Protein AF-A0A453EGN6-F1 (afdb_monomer_lite)

Secondary structure (DSSP, 8-state):
------------EEEEES-SEE--SSEEEEEEESS---BTTSS-B-SS-BSEEEESSEEEEEEEEEEEETTTEEEEEEEE-TT-SEEEEEEEEPTT--B-TT-PBP---GGGEEEEEEE-S---EEEEEE--EEEEEETTEEEEEE----GGG-EEEEEESS---S-HHHHHHTS---SSEEEE--S--TTTTEEEEEEE---SS-------

Sequence (212 aa):
MQCAHADTVPPTATVAVESAFTAAPNVSVLVSLSEPCPGGGGFTCNATYCDLIVYGPGRVEPSTLEAVVPGLRYSVAVSPSPDVDYGRMILVMRRGFCTDVAGHRFRRSSNSSFTLRFDKRSDSMNITASIPEKLLQIQGAMRVVEATNDDRELRIYMSFAEPVMNSSAEVLAALTVTGAVLTPTNRSTLGNRRFGYVGEQDIEHSCCDCCM

Organism: Aegilops tauschii subsp. strangulata (NCBI:txid200361)

Structure (mmCIF, N/CA/C/O backbone):
data_AF-A0A453EGN6-F1
#
_entry.id   AF-A0A453EGN6-F1
#
loop_
_atom_site.group_PDB
_atom_site.id
_atom_site.type_symbol
_atom_site.label_atom_id
_atom_site.label_alt_id
_atom_site.label_comp_id
_atom_site.label_asym_id
_atom_site.label_entity_id
_atom_site.label_seq_id
_atom_site.pdbx_PDB_ins_code
_atom_site.Cartn_x
_atom_site.Cartn_y
_atom_site.Cartn_z
_atom_site.occupancy
_atom_site.B_iso_or_equiv
_atom_site.auth_seq_id
_atom_site.auth_comp_id
_atom_site.auth_asym_id
_atom_site.auth_atom_id
_atom_site.pdbx_PDB_model_num
ATOM 1 N N . MET A 1 1 ? 41.390 15.063 -27.161 1.00 40.66 1 MET A N 1
ATOM 2 C CA . MET A 1 1 ? 41.003 13.664 -26.883 1.00 40.66 1 MET A CA 1
ATOM 3 C C . MET A 1 1 ? 40.389 13.671 -25.490 1.00 40.66 1 MET A C 1
ATOM 5 O O . MET A 1 1 ? 41.123 13.740 -24.516 1.00 40.66 1 MET A O 1
ATOM 9 N N . GLN A 1 2 ? 39.065 13.812 -25.398 1.00 47.00 2 GLN A N 1
ATOM 10 C CA . GLN A 1 2 ? 38.359 13.909 -24.117 1.00 47.00 2 GLN A CA 1
ATOM 11 C C . GLN A 1 2 ? 38.109 12.482 -23.619 1.00 47.00 2 GLN A C 1
ATOM 13 O O . GLN A 1 2 ? 37.512 11.689 -24.347 1.00 47.00 2 GLN A O 1
ATOM 18 N N . CYS A 1 3 ? 38.568 12.138 -22.418 1.00 54.41 3 CYS A N 1
ATOM 19 C CA . CYS A 1 3 ? 38.192 10.880 -21.784 1.00 54.41 3 CYS A CA 1
ATOM 20 C C . CYS A 1 3 ? 36.689 10.934 -21.486 1.00 54.41 3 CYS A C 1
ATOM 22 O O . CYS A 1 3 ? 36.267 11.658 -20.586 1.00 54.41 3 CYS A O 1
ATOM 24 N N . ALA A 1 4 ? 35.879 10.212 -22.261 1.00 56.84 4 ALA A N 1
ATOM 25 C CA . ALA A 1 4 ? 34.494 9.965 -21.894 1.00 56.84 4 ALA A CA 1
ATOM 26 C C . ALA A 1 4 ? 34.517 9.149 -20.597 1.00 56.84 4 ALA A C 1
ATOM 28 O O . ALA A 1 4 ? 35.054 8.040 -20.568 1.00 56.84 4 ALA A O 1
ATOM 29 N N . HIS A 1 5 ? 34.009 9.725 -19.509 1.00 59.66 5 HIS A N 1
ATOM 30 C CA . HIS A 1 5 ? 33.743 8.969 -18.296 1.00 59.66 5 HIS A CA 1
ATOM 31 C C . HIS A 1 5 ? 32.728 7.891 -18.677 1.00 59.66 5 HIS A C 1
ATOM 33 O O . HIS A 1 5 ? 31.600 8.212 -19.047 1.00 59.66 5 HIS A O 1
ATOM 39 N N . ALA A 1 6 ? 33.173 6.635 -18.710 1.00 67.06 6 ALA A N 1
ATOM 40 C CA . ALA A 1 6 ? 32.292 5.520 -18.991 1.00 67.06 6 ALA A CA 1
ATOM 41 C C . ALA A 1 6 ? 31.281 5.453 -17.851 1.00 67.06 6 ALA A C 1
ATOM 43 O O . ALA A 1 6 ? 31.666 5.273 -16.694 1.00 67.06 6 ALA A O 1
ATOM 44 N N . ASP A 1 7 ? 30.011 5.649 -18.180 1.00 73.88 7 ASP A N 1
ATOM 45 C CA . ASP A 1 7 ? 28.932 5.380 -17.250 1.00 73.88 7 ASP A CA 1
ATOM 46 C C . ASP A 1 7 ? 29.048 3.925 -16.782 1.00 73.88 7 ASP A C 1
ATOM 48 O O . ASP A 1 7 ? 29.254 3.014 -17.589 1.00 73.88 7 ASP A O 1
ATOM 52 N N . THR A 1 8 ? 28.994 3.717 -15.472 1.00 81.62 8 THR A N 1
ATOM 53 C CA . THR A 1 8 ? 29.119 2.400 -14.830 1.00 81.62 8 THR A CA 1
ATOM 54 C C . THR A 1 8 ? 27.927 2.079 -13.939 1.00 81.62 8 THR A C 1
ATOM 56 O O . THR A 1 8 ? 27.919 1.020 -13.303 1.00 81.62 8 THR A O 1
ATOM 59 N N . VAL A 1 9 ? 26.939 2.975 -13.848 1.00 90.69 9 VAL A N 1
ATOM 60 C CA . VAL A 1 9 ? 25.809 2.832 -12.933 1.00 90.69 9 VAL A CA 1
ATOM 61 C C . VAL A 1 9 ? 24.640 2.229 -13.705 1.00 90.69 9 VAL A C 1
ATOM 63 O O . VAL A 1 9 ? 24.131 2.864 -14.609 1.00 90.69 9 VAL A O 1
ATOM 66 N N . PRO A 1 10 ? 24.180 1.012 -13.365 1.00 93.25 10 PRO A N 1
ATOM 67 C CA . PRO A 1 10 ? 23.024 0.444 -14.039 1.00 93.25 10 PRO A CA 1
ATOM 68 C C . PRO A 1 10 ? 21.723 1.152 -13.643 1.00 93.25 10 PRO A C 1
ATOM 70 O O . PRO A 1 10 ? 21.579 1.513 -12.464 1.00 93.25 10 PRO A O 1
ATOM 73 N N . PRO A 1 11 ? 20.718 1.184 -14.535 1.00 95.56 11 PRO A N 1
ATOM 74 C CA . PRO A 1 11 ? 19.426 1.771 -14.231 1.00 95.56 11 PRO A CA 1
ATOM 75 C C . PRO A 1 11 ? 18.742 1.016 -13.089 1.00 95.56 11 PRO A C 1
ATOM 77 O O . PRO A 1 11 ? 18.763 -0.220 -13.011 1.00 95.56 11 PRO A O 1
ATOM 80 N N . THR A 1 12 ? 18.101 1.769 -12.200 1.00 97.12 12 THR A N 1
ATOM 81 C CA . THR A 1 12 ? 17.330 1.267 -11.056 1.00 97.12 12 THR A CA 1
ATOM 82 C C . THR A 1 12 ? 15.926 1.865 -11.056 1.00 97.12 12 THR A C 1
ATOM 84 O O . THR A 1 12 ? 15.612 2.740 -11.861 1.00 97.12 12 THR A O 1
ATOM 87 N N . ALA A 1 13 ? 15.046 1.361 -10.189 1.00 97.62 13 ALA A N 1
ATOM 88 C CA . ALA A 1 13 ? 13.685 1.868 -10.062 1.00 97.62 13 ALA A CA 1
ATOM 89 C C . ALA A 1 13 ? 13.272 1.983 -8.602 1.00 97.62 13 ALA A C 1
ATOM 91 O O . ALA A 1 13 ? 13.650 1.149 -7.771 1.00 97.62 13 ALA A O 1
ATOM 92 N N . THR A 1 14 ? 12.416 2.958 -8.343 1.00 98.31 14 THR A N 1
ATOM 93 C CA . THR A 1 14 ? 11.655 3.105 -7.111 1.00 98.31 14 THR A CA 1
ATOM 94 C C . THR A 1 14 ? 10.198 2.769 -7.392 1.00 98.31 14 THR A C 1
ATOM 96 O O . THR A 1 14 ? 9.610 3.307 -8.331 1.00 98.31 14 THR A O 1
ATOM 99 N N . VAL A 1 15 ? 9.625 1.886 -6.578 1.00 98.38 15 VAL A N 1
ATOM 100 C CA . VAL A 1 15 ? 8.191 1.587 -6.545 1.00 98.38 15 VAL A CA 1
ATOM 101 C C . VAL A 1 15 ? 7.605 2.300 -5.337 1.00 98.38 15 VAL A C 1
ATOM 103 O O . VAL A 1 15 ? 8.033 2.057 -4.209 1.00 98.38 15 VAL A O 1
ATOM 106 N N . ALA A 1 16 ? 6.638 3.176 -5.573 1.00 96.56 16 ALA A N 1
ATOM 107 C CA . ALA A 1 16 ? 5.990 3.957 -4.535 1.00 96.56 16 ALA A CA 1
ATOM 108 C C . ALA A 1 16 ? 4.470 3.868 -4.654 1.00 96.56 16 ALA A C 1
ATOM 110 O O . ALA A 1 16 ? 3.911 3.774 -5.744 1.00 96.56 16 ALA A O 1
ATOM 111 N N . VAL A 1 17 ? 3.815 3.923 -3.504 1.00 94.62 17 VAL A N 1
ATOM 112 C CA . VAL A 1 17 ? 2.367 4.041 -3.349 1.00 94.62 17 VAL A CA 1
ATOM 113 C C . VAL A 1 17 ? 2.139 5.141 -2.316 1.00 94.62 17 VAL A C 1
ATOM 115 O O . VAL A 1 17 ? 2.987 5.331 -1.444 1.00 94.62 17 VAL A O 1
ATOM 118 N N . GLU A 1 18 ? 1.026 5.865 -2.409 1.00 88.62 18 GLU A N 1
ATOM 119 C CA . GLU A 1 18 ? 0.685 6.953 -1.480 1.00 88.62 18 GLU A CA 1
ATOM 120 C C . GLU A 1 18 ? 0.688 6.501 -0.010 1.00 88.62 18 GLU A C 1
ATOM 122 O O . GLU A 1 18 ? 1.169 7.215 0.865 1.00 88.62 18 GLU A O 1
ATOM 127 N N . SER A 1 19 ? 0.216 5.280 0.248 1.00 84.94 19 SER A N 1
ATOM 128 C CA . SER A 1 19 ? 0.185 4.671 1.574 1.00 84.94 19 SER A CA 1
ATOM 129 C C . SER A 1 19 ? 0.598 3.200 1.522 1.00 84.94 19 SER A C 1
ATOM 131 O O . SER A 1 19 ? 0.347 2.488 0.548 1.00 84.94 19 SER A O 1
ATOM 133 N N . ALA A 1 20 ? 1.206 2.716 2.608 1.00 83.94 20 ALA A N 1
ATOM 134 C CA . ALA A 1 20 ? 1.499 1.295 2.805 1.00 83.94 20 ALA A CA 1
ATOM 135 C C . ALA A 1 20 ? 0.250 0.459 3.155 1.00 83.94 20 ALA A C 1
ATOM 137 O O . ALA A 1 20 ? 0.338 -0.772 3.195 1.00 83.94 20 ALA A O 1
ATOM 138 N N . PHE A 1 21 ? -0.888 1.117 3.402 1.00 84.38 21 PHE A N 1
ATOM 139 C CA . PHE A 1 21 ? -2.173 0.527 3.775 1.00 84.38 21 PHE A CA 1
ATOM 140 C C . PHE A 1 21 ? -3.310 1.127 2.944 1.00 84.38 21 PHE A C 1
ATOM 142 O O . PHE A 1 21 ? -3.305 2.326 2.666 1.00 84.38 21 PHE A O 1
ATOM 149 N N . THR A 1 22 ? -4.292 0.314 2.559 1.00 85.12 22 THR A N 1
ATOM 150 C CA . THR A 1 22 ? -5.425 0.774 1.744 1.00 85.12 22 THR A CA 1
ATOM 151 C C . THR A 1 22 ? -6.679 -0.082 1.924 1.00 85.12 22 THR A C 1
ATOM 153 O O . THR A 1 22 ? -6.588 -1.301 2.050 1.00 85.12 22 THR A O 1
ATOM 156 N N . ALA A 1 23 ? -7.847 0.554 1.864 1.00 85.69 23 ALA A N 1
ATOM 157 C CA . ALA A 1 23 ? -9.140 -0.115 1.699 1.00 85.69 23 ALA A CA 1
ATOM 158 C C . ALA A 1 23 ? -9.703 0.043 0.276 1.00 85.69 23 ALA A C 1
ATOM 160 O O . ALA A 1 23 ? -10.793 -0.435 -0.041 1.00 85.69 23 ALA A O 1
ATOM 161 N N . ALA A 1 24 ? -8.967 0.732 -0.602 1.00 88.56 24 ALA A N 1
ATOM 162 C CA . ALA A 1 24 ? -9.435 1.048 -1.937 1.00 88.56 24 ALA A CA 1
ATOM 163 C C . ALA A 1 24 ? -9.453 -0.204 -2.835 1.00 88.56 24 ALA A C 1
ATOM 165 O O . ALA A 1 24 ? -8.562 -1.055 -2.749 1.00 88.56 24 ALA A O 1
ATOM 166 N N . PRO A 1 25 ? -10.426 -0.306 -3.759 1.00 90.69 25 PRO A N 1
ATOM 167 C CA . PRO A 1 25 ? -10.480 -1.407 -4.719 1.00 90.69 25 PRO A CA 1
ATOM 168 C C . PRO A 1 25 ? -9.320 -1.366 -5.725 1.00 90.69 25 PRO A C 1
ATOM 170 O O . PRO A 1 25 ? -8.889 -2.413 -6.198 1.00 90.69 25 PRO A O 1
ATOM 173 N N . ASN A 1 26 ? -8.806 -0.169 -6.023 1.00 93.94 26 ASN A N 1
ATOM 174 C CA . ASN A 1 26 ? -7.677 0.071 -6.915 1.00 93.94 26 ASN A CA 1
ATOM 175 C C . ASN A 1 26 ? -6.702 1.041 -6.255 1.00 93.94 26 ASN A C 1
ATOM 177 O O . ASN A 1 26 ? -7.113 2.014 -5.624 1.00 93.94 26 ASN A O 1
ATOM 181 N N . VAL A 1 27 ? -5.413 0.789 -6.447 1.00 95.44 27 VAL A N 1
ATOM 182 C CA . VAL A 1 27 ? -4.333 1.551 -5.827 1.00 95.44 27 VAL A CA 1
ATOM 183 C C . VAL A 1 27 ? -3.352 1.958 -6.908 1.00 95.44 27 VAL A C 1
ATOM 185 O O . VAL A 1 27 ? -2.811 1.100 -7.601 1.00 95.44 27 VAL A O 1
ATOM 188 N N . SER A 1 28 ? -3.126 3.260 -7.060 1.00 97.44 28 SER A N 1
ATOM 189 C CA . SER A 1 28 ? -2.154 3.767 -8.024 1.00 97.44 28 SER A CA 1
ATOM 190 C C . SER A 1 28 ? -0.729 3.514 -7.532 1.00 97.44 28 SER A C 1
ATOM 192 O O . SER A 1 28 ? -0.375 3.881 -6.408 1.00 97.44 28 SER A O 1
ATOM 194 N N . VAL A 1 29 ? 0.087 2.874 -8.368 1.00 98.25 29 VAL A N 1
ATOM 195 C CA . VAL A 1 29 ? 1.502 2.608 -8.108 1.00 98.25 29 VAL A CA 1
ATOM 196 C C . VAL A 1 29 ? 2.336 3.482 -9.024 1.00 98.25 29 VAL A C 1
ATOM 198 O O . VAL A 1 29 ? 2.222 3.415 -10.247 1.00 98.25 29 VAL A O 1
ATOM 201 N N . LEU A 1 30 ? 3.229 4.257 -8.422 1.00 98.38 30 LEU A N 1
ATOM 202 C CA . LEU A 1 30 ? 4.187 5.077 -9.134 1.00 98.38 30 LEU A CA 1
ATOM 203 C C . LEU A 1 30 ? 5.519 4.336 -9.254 1.00 98.38 30 LEU A C 1
ATOM 205 O O . LEU A 1 30 ? 6.192 4.053 -8.261 1.00 98.38 30 LEU A O 1
ATOM 209 N N . VAL A 1 31 ? 5.927 4.070 -10.488 1.00 98.19 31 VAL A N 1
ATOM 210 C CA . VAL A 1 31 ? 7.238 3.520 -10.831 1.00 98.19 31 VAL A CA 1
ATOM 211 C C . VAL A 1 31 ? 8.103 4.654 -11.362 1.00 98.19 31 VAL A C 1
ATOM 213 O O . VAL A 1 31 ? 7.740 5.315 -12.330 1.00 98.19 31 VAL A O 1
ATOM 216 N N . SER A 1 32 ? 9.247 4.905 -10.730 1.00 98.00 32 SER A N 1
ATOM 217 C CA . SER A 1 32 ? 10.205 5.930 -11.164 1.00 98.00 32 SER A CA 1
ATOM 218 C C . SER A 1 32 ? 11.570 5.303 -11.418 1.00 98.00 32 SER A C 1
ATOM 220 O O . SER A 1 32 ? 12.149 4.714 -10.508 1.00 98.00 32 SER A O 1
ATOM 222 N N . LEU A 1 33 ? 12.073 5.417 -12.642 1.00 97.19 33 LEU A N 1
ATOM 223 C CA . LEU A 1 33 ? 13.399 4.957 -13.043 1.00 97.19 33 LEU A CA 1
ATOM 224 C C . LEU A 1 33 ? 14.453 6.016 -12.697 1.00 97.19 33 LEU A C 1
ATOM 226 O O . LEU A 1 33 ? 14.165 7.212 -12.738 1.00 97.19 33 LEU A O 1
ATOM 230 N N . SER A 1 34 ? 15.671 5.586 -12.361 1.00 96.00 34 SER A N 1
ATOM 231 C CA . SER A 1 34 ? 16.794 6.506 -12.118 1.00 96.00 34 SER A CA 1
ATOM 232 C C . SER A 1 34 ? 17.227 7.249 -13.380 1.00 96.00 34 SER A C 1
ATOM 234 O O . SER A 1 34 ? 17.747 8.356 -13.296 1.00 96.00 34 SER A O 1
ATOM 236 N N . GLU A 1 35 ? 16.996 6.638 -14.538 1.00 94.38 35 GLU A N 1
ATOM 237 C CA . GLU A 1 35 ? 17.324 7.158 -15.857 1.00 94.38 35 GLU A CA 1
ATOM 238 C C . GLU A 1 35 ? 16.477 6.453 -16.931 1.00 94.38 35 GLU A C 1
ATOM 240 O O . GLU A 1 35 ? 15.905 5.387 -16.663 1.00 94.38 35 GLU A O 1
ATOM 245 N N . PRO A 1 36 ? 16.387 7.008 -18.151 1.00 93.44 36 PRO A N 1
ATOM 246 C CA . PRO A 1 36 ? 15.700 6.345 -19.247 1.00 93.44 36 PRO A CA 1
ATOM 247 C C . PRO A 1 36 ? 16.439 5.077 -19.691 1.00 93.44 36 PRO A C 1
ATOM 249 O O . PRO A 1 36 ? 17.611 5.125 -20.055 1.00 93.44 36 PRO A O 1
ATOM 252 N N . CYS A 1 37 ? 15.728 3.951 -19.751 1.00 93.19 37 CYS A N 1
ATOM 253 C CA . CYS A 1 37 ? 16.261 2.687 -20.262 1.00 93.19 37 CYS A CA 1
ATOM 254 C C . CYS A 1 37 ? 15.397 2.141 -21.418 1.00 93.19 37 CYS A C 1
ATOM 256 O O . CYS A 1 37 ? 14.552 1.271 -21.217 1.00 93.19 37 CYS A O 1
ATOM 258 N N . PRO A 1 38 ? 15.536 2.674 -22.646 1.00 90.94 38 PRO A N 1
ATOM 259 C CA . PRO A 1 38 ? 14.663 2.304 -23.764 1.00 90.94 38 PRO A CA 1
ATOM 260 C C . PRO A 1 38 ? 14.970 0.918 -24.351 1.00 90.94 38 PRO A C 1
ATOM 262 O O . PRO A 1 38 ? 14.125 0.330 -25.030 1.00 90.94 38 PRO A O 1
ATOM 265 N N . GLY A 1 39 ? 16.170 0.375 -24.118 1.00 88.12 39 GLY A N 1
ATOM 266 C CA . GLY A 1 39 ? 16.527 -0.946 -24.624 1.00 88.12 39 GLY A CA 1
ATOM 267 C C . GLY A 1 39 ? 15.655 -2.031 -23.995 1.00 88.12 39 GLY A C 1
ATOM 268 O O . GLY A 1 39 ? 15.278 -1.930 -22.832 1.00 88.12 39 GLY A O 1
ATOM 269 N N . GLY A 1 40 ? 15.286 -3.050 -24.774 1.00 81.12 40 GLY A N 1
ATOM 270 C CA . GLY A 1 40 ? 14.326 -4.076 -24.341 1.00 81.12 40 GLY A CA 1
ATOM 271 C C . GLY A 1 40 ? 12.854 -3.638 -24.363 1.00 81.12 40 GLY A C 1
ATOM 272 O O . GLY A 1 40 ? 11.995 -4.454 -24.051 1.00 81.12 40 GLY A O 1
ATOM 273 N N . GLY A 1 41 ? 12.554 -2.398 -24.778 1.00 85.81 41 GLY A N 1
ATOM 274 C CA . GLY A 1 41 ? 11.188 -1.868 -24.898 1.00 85.81 41 GLY A CA 1
ATOM 275 C C . GLY A 1 41 ? 10.755 -0.943 -23.756 1.00 85.81 41 GLY A C 1
ATOM 276 O O . GLY A 1 41 ? 9.642 -0.425 -23.795 1.00 85.81 41 GLY A O 1
ATOM 277 N N . GLY A 1 42 ? 11.629 -0.693 -22.774 1.00 90.19 42 GLY A N 1
ATOM 278 C CA . GLY A 1 42 ? 11.310 0.117 -21.598 1.00 90.19 42 GLY A CA 1
ATOM 279 C C . GLY A 1 42 ? 10.328 -0.571 -20.648 1.00 90.19 42 GLY A C 1
ATOM 280 O O . GLY A 1 42 ? 10.131 -1.780 -20.712 1.00 90.19 42 GLY A O 1
ATOM 281 N N . PHE A 1 43 ? 9.738 0.204 -19.734 1.00 95.19 43 PHE A N 1
ATOM 282 C CA . PHE A 1 43 ? 8.718 -0.310 -18.821 1.00 95.19 43 PHE A CA 1
ATOM 283 C C . PHE A 1 43 ? 7.401 -0.523 -19.568 1.00 95.19 43 PHE A C 1
ATOM 285 O O . PHE A 1 43 ? 6.870 0.411 -20.172 1.00 95.19 43 PHE A O 1
ATOM 292 N N . THR A 1 44 ? 6.859 -1.735 -19.504 1.00 94.81 44 THR A N 1
ATOM 293 C CA . THR A 1 44 ? 5.626 -2.098 -20.198 1.00 94.81 44 THR A CA 1
ATOM 294 C C . THR A 1 44 ? 4.721 -2.988 -19.356 1.00 94.81 44 THR A C 1
ATOM 296 O O . THR A 1 44 ? 5.172 -3.845 -18.591 1.00 94.81 44 THR A O 1
ATOM 299 N N . CYS A 1 45 ? 3.415 -2.798 -19.537 1.00 95.38 45 CYS A N 1
ATOM 300 C CA . CYS A 1 45 ? 2.366 -3.658 -19.013 1.00 95.38 45 CYS A CA 1
ATOM 301 C C . CYS A 1 45 ? 1.260 -3.813 -20.061 1.00 95.38 45 CYS A C 1
ATOM 303 O O . CYS A 1 45 ? 0.781 -2.841 -20.636 1.00 95.38 45 CYS A O 1
ATOM 305 N N . ASN A 1 46 ? 0.867 -5.055 -20.313 1.00 94.25 46 ASN A N 1
ATOM 306 C CA . ASN A 1 46 ? -0.216 -5.474 -21.191 1.00 94.25 46 ASN A CA 1
ATOM 307 C C . ASN A 1 46 ? -1.018 -6.603 -20.517 1.00 94.25 46 ASN A C 1
ATOM 309 O O . ASN A 1 46 ? -0.684 -7.047 -19.419 1.00 94.25 46 ASN A O 1
ATOM 313 N N . ALA A 1 47 ? -2.067 -7.095 -21.180 1.00 90.75 47 ALA A N 1
ATOM 314 C CA . ALA A 1 47 ? -2.985 -8.089 -20.615 1.00 90.75 47 ALA A CA 1
ATOM 315 C C . ALA A 1 47 ? -2.322 -9.408 -20.161 1.00 90.75 47 ALA A C 1
ATOM 317 O O . ALA A 1 47 ? -2.852 -10.096 -19.294 1.00 90.75 47 ALA A O 1
ATOM 318 N N . THR A 1 48 ? -1.181 -9.773 -20.747 1.00 90.62 48 THR A N 1
ATOM 319 C CA . THR A 1 48 ? -0.480 -11.044 -20.479 1.00 90.62 48 THR A CA 1
ATOM 320 C C . THR A 1 48 ? 0.818 -10.873 -19.700 1.00 90.62 48 THR A C 1
ATOM 322 O O . THR A 1 48 ? 1.352 -11.839 -19.157 1.00 90.62 48 THR A O 1
ATOM 325 N N . TYR A 1 49 ? 1.355 -9.657 -19.669 1.00 92.06 49 TYR A N 1
ATOM 326 C CA . TYR A 1 49 ? 2.715 -9.398 -19.241 1.00 92.06 49 TYR A CA 1
ATOM 327 C C . TYR A 1 49 ? 2.849 -8.004 -18.645 1.00 92.06 49 TYR A C 1
ATOM 329 O O . TYR A 1 49 ? 2.401 -7.037 -19.246 1.00 92.06 49 TYR A O 1
ATOM 337 N N . CYS A 1 50 ? 3.524 -7.884 -17.506 1.00 96.56 50 CYS A N 1
ATOM 338 C CA . CYS A 1 50 ? 3.848 -6.594 -16.914 1.00 96.56 50 CYS A CA 1
ATOM 339 C C . CYS A 1 50 ? 5.200 -6.654 -16.209 1.00 96.56 50 CYS A C 1
ATOM 341 O O . CYS A 1 50 ? 5.532 -7.643 -15.548 1.00 96.56 50 CYS A O 1
ATOM 343 N N . ASP A 1 51 ? 5.979 -5.584 -16.352 1.00 97.00 51 ASP A N 1
ATOM 344 C CA . ASP A 1 51 ? 7.264 -5.443 -15.671 1.00 97.00 51 ASP A CA 1
ATOM 345 C C . ASP A 1 51 ? 7.104 -5.211 -14.167 1.00 97.00 51 ASP A C 1
ATOM 347 O O . ASP A 1 51 ? 8.032 -5.482 -13.408 1.00 97.00 51 ASP A O 1
ATOM 351 N N . LEU A 1 52 ? 5.938 -4.761 -13.704 1.00 97.94 52 LEU A N 1
ATOM 352 C CA . LEU A 1 52 ? 5.592 -4.770 -12.287 1.00 97.94 52 LEU A CA 1
ATOM 353 C C . LEU A 1 52 ? 4.978 -6.127 -11.917 1.00 97.94 52 LEU A C 1
ATOM 355 O O . LEU A 1 52 ? 3.920 -6.509 -12.410 1.00 97.94 52 LEU A O 1
ATOM 359 N N . ILE A 1 53 ? 5.639 -6.858 -11.024 1.00 97.44 53 ILE A N 1
ATOM 360 C CA . ILE A 1 53 ? 5.196 -8.169 -10.544 1.00 97.44 53 ILE A CA 1
ATOM 361 C C . ILE A 1 53 ? 4.492 -7.989 -9.202 1.00 97.44 53 ILE A C 1
ATOM 363 O O . ILE A 1 53 ? 5.023 -7.334 -8.305 1.00 97.44 53 ILE A O 1
ATOM 367 N N . VAL A 1 54 ? 3.327 -8.615 -9.049 1.00 97.62 54 VAL A N 1
ATOM 368 C CA . VAL A 1 54 ? 2.576 -8.653 -7.791 1.00 97.62 54 VAL A CA 1
ATOM 369 C C . VAL A 1 54 ? 2.688 -10.051 -7.193 1.00 97.62 54 VAL A C 1
ATOM 371 O O . VAL A 1 54 ? 2.270 -11.029 -7.807 1.00 97.62 54 VAL A O 1
ATOM 374 N N . TYR A 1 55 ? 3.243 -10.152 -5.986 1.00 97.75 55 TYR A N 1
ATOM 375 C CA . TYR A 1 55 ? 3.161 -11.362 -5.168 1.00 97.75 55 TYR A CA 1
ATOM 376 C C . TYR A 1 55 ? 2.073 -11.198 -4.112 1.00 97.75 55 TYR A C 1
ATOM 378 O O . TYR A 1 55 ? 2.121 -10.252 -3.328 1.00 97.75 55 TYR A O 1
ATOM 386 N N . GLY A 1 56 ? 1.141 -12.142 -4.041 1.00 96.25 56 GLY A N 1
ATOM 387 C CA . GLY A 1 56 ? 0.013 -12.107 -3.109 1.00 96.25 56 GLY A CA 1
ATOM 388 C C . GLY A 1 56 ? -1.336 -12.027 -3.831 1.00 96.25 56 GLY A C 1
ATOM 389 O O . GLY A 1 56 ? -1.383 -12.148 -5.054 1.00 96.25 56 GLY A O 1
ATOM 390 N N . PRO A 1 57 ? -2.439 -11.859 -3.083 1.00 95.31 57 PRO A N 1
ATOM 391 C CA . PRO A 1 57 ? -3.797 -11.867 -3.622 1.00 95.31 57 PRO A CA 1
ATOM 392 C C . PRO A 1 57 ? -4.147 -10.528 -4.285 1.00 95.31 57 PRO A C 1
ATOM 394 O O . PRO A 1 57 ? -4.873 -9.706 -3.730 1.00 95.31 57 PRO A O 1
ATOM 397 N N . GLY A 1 58 ? -3.630 -10.310 -5.489 1.00 95.50 58 GLY A N 1
ATOM 398 C CA . GLY A 1 58 ? -3.943 -9.147 -6.310 1.00 95.50 58 GLY A CA 1
ATOM 399 C C . GLY A 1 58 ? -3.280 -9.212 -7.676 1.00 95.50 58 GLY A C 1
ATOM 400 O O . GLY A 1 58 ? -2.561 -10.162 -7.989 1.00 95.50 58 GLY A O 1
ATOM 401 N N . ARG A 1 59 ? -3.537 -8.202 -8.502 1.00 96.00 59 ARG A N 1
ATOM 402 C CA . ARG A 1 59 ? -3.007 -8.115 -9.867 1.00 96.00 59 ARG A CA 1
ATOM 403 C C . ARG A 1 59 ? -2.749 -6.673 -10.274 1.00 96.00 59 ARG A C 1
ATOM 405 O O . ARG A 1 59 ? -3.362 -5.752 -9.741 1.00 96.00 59 ARG A O 1
ATOM 412 N N . VAL A 1 60 ? -1.853 -6.488 -11.238 1.00 97.44 60 VAL A N 1
ATOM 413 C CA . VAL A 1 60 ? -1.751 -5.215 -11.960 1.00 97.44 60 VAL A CA 1
ATOM 414 C C . VAL A 1 60 ? -2.966 -5.079 -12.868 1.00 97.44 60 VAL A C 1
ATOM 416 O O . VAL A 1 60 ? -3.435 -6.086 -13.396 1.00 97.44 60 VAL A O 1
ATOM 419 N N . GLU A 1 61 ? -3.459 -3.859 -13.046 1.00 97.19 61 GLU A N 1
ATOM 420 C CA . GLU A 1 61 ? -4.470 -3.515 -14.039 1.00 97.19 61 GLU A CA 1
ATOM 421 C C . GLU A 1 61 ? -3.789 -2.840 -15.245 1.00 97.19 61 GLU A C 1
ATOM 423 O O . GLU A 1 61 ? -3.555 -1.629 -15.226 1.00 97.19 61 GLU A O 1
ATOM 428 N N . PRO A 1 62 ? -3.417 -3.592 -16.299 1.00 96.50 62 PRO A N 1
ATOM 429 C CA . PRO A 1 62 ? -2.547 -3.078 -17.356 1.00 96.50 62 PRO A CA 1
ATOM 430 C C . PRO A 1 62 ? -3.174 -1.937 -18.160 1.00 96.50 62 PRO A C 1
ATOM 432 O O . PRO A 1 62 ? -2.453 -1.091 -18.679 1.00 96.50 62 PRO A O 1
ATOM 435 N N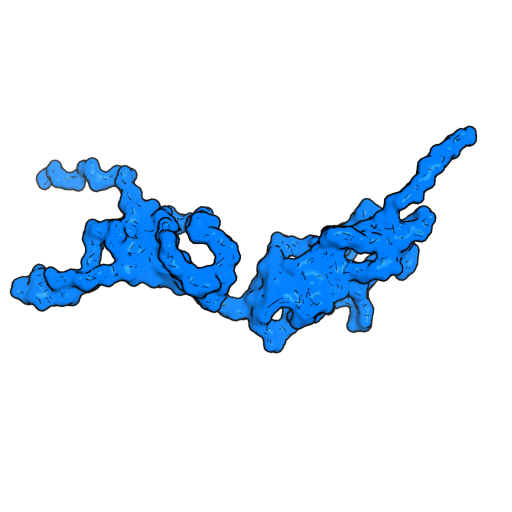 . SER A 1 63 ? -4.509 -1.892 -18.240 1.00 96.19 63 SER A N 1
ATOM 436 C CA . SER A 1 63 ? -5.251 -0.845 -18.956 1.00 96.19 63 SER A CA 1
ATOM 437 C C . SER A 1 63 ? -5.084 0.555 -18.349 1.00 96.19 63 SER A C 1
ATOM 439 O O . SER A 1 63 ? -5.367 1.545 -19.016 1.00 96.19 63 SER A O 1
ATOM 441 N N . THR A 1 64 ? -4.596 0.642 -17.108 1.00 96.88 64 THR A N 1
ATOM 442 C CA . THR A 1 64 ? -4.364 1.905 -16.385 1.00 96.88 64 THR A CA 1
ATOM 443 C C . THR A 1 64 ? -2.934 2.426 -16.510 1.00 96.88 64 THR A C 1
ATOM 445 O O . THR A 1 64 ? -2.594 3.418 -15.870 1.00 96.88 64 THR A O 1
ATOM 448 N N . LEU A 1 65 ? -2.079 1.751 -17.287 1.00 97.12 65 LEU A N 1
ATOM 449 C CA . LEU A 1 65 ? -0.701 2.182 -17.476 1.00 97.12 65 LEU A CA 1
ATOM 450 C C . LEU A 1 65 ? -0.653 3.559 -18.149 1.00 97.12 65 LEU A C 1
ATOM 452 O O . LEU A 1 65 ? -1.120 3.734 -19.273 1.00 97.12 65 LEU A O 1
ATOM 456 N N . GLU A 1 66 ? 0.011 4.501 -17.491 1.00 96.88 66 GLU A N 1
ATOM 457 C CA . GLU A 1 66 ? 0.239 5.853 -17.982 1.00 96.88 66 GLU A CA 1
ATOM 458 C C . GLU A 1 66 ? 1.712 6.245 -17.819 1.00 96.88 66 GLU A C 1
ATOM 460 O O . GLU A 1 66 ? 2.312 6.073 -16.755 1.00 96.88 66 GLU A O 1
ATOM 465 N N . ALA A 1 67 ? 2.309 6.812 -18.867 1.00 96.06 67 ALA A N 1
ATOM 466 C CA . ALA A 1 67 ? 3.645 7.395 -18.804 1.00 96.06 67 ALA A CA 1
ATOM 467 C C . ALA A 1 67 ? 3.566 8.859 -18.337 1.00 96.06 67 ALA A C 1
ATOM 469 O O . ALA A 1 67 ? 3.502 9.772 -19.155 1.00 96.06 67 ALA A O 1
ATOM 470 N N . VAL A 1 68 ? 3.598 9.073 -17.017 1.00 96.75 68 VAL A N 1
ATOM 471 C CA . VAL A 1 68 ? 3.563 10.408 -16.382 1.00 96.75 68 VAL A CA 1
ATOM 472 C C . VAL A 1 68 ? 4.716 11.291 -16.867 1.00 96.75 68 VAL A C 1
ATOM 474 O O . VAL A 1 68 ? 4.533 12.466 -17.174 1.00 96.75 68 VAL A O 1
ATOM 477 N N . VAL A 1 69 ? 5.920 10.719 -16.938 1.00 96.50 69 VAL A N 1
ATOM 478 C CA . VAL A 1 69 ? 7.081 11.332 -17.591 1.00 96.50 69 VAL A CA 1
ATOM 479 C C . VAL A 1 69 ? 7.667 10.283 -18.530 1.00 96.50 69 VAL A C 1
ATOM 481 O O . VAL A 1 69 ? 8.208 9.286 -18.036 1.00 96.50 69 VAL A O 1
ATOM 484 N N . PRO A 1 70 ? 7.581 10.470 -19.858 1.00 91.38 70 PRO A N 1
ATOM 485 C CA . PRO A 1 70 ? 8.046 9.485 -20.827 1.00 91.38 70 PRO A CA 1
ATOM 486 C C . PRO A 1 70 ? 9.468 9.001 -20.535 1.00 91.38 70 PRO A C 1
ATOM 488 O O . PRO A 1 70 ? 10.379 9.799 -20.324 1.00 91.38 70 PRO A O 1
ATOM 491 N N . GLY A 1 71 ? 9.657 7.682 -20.486 1.00 90.94 71 GLY A N 1
ATOM 492 C CA . GLY A 1 71 ? 10.961 7.066 -20.233 1.00 90.94 71 GLY A CA 1
ATOM 493 C C . GLY A 1 71 ? 11.407 7.042 -18.767 1.00 90.94 71 GLY A C 1
ATOM 494 O O . GLY A 1 71 ? 12.337 6.305 -18.463 1.00 90.94 71 GLY A O 1
ATOM 495 N N . LEU A 1 72 ? 10.758 7.780 -17.860 1.00 95.38 72 LEU A N 1
ATOM 496 C CA . LEU A 1 72 ? 11.237 7.969 -16.483 1.00 95.38 72 LEU A CA 1
ATOM 497 C C . LEU A 1 72 ? 10.216 7.614 -15.407 1.00 95.38 72 LEU A C 1
ATOM 499 O O . LEU A 1 72 ? 10.585 7.003 -14.407 1.00 95.38 72 LEU A O 1
ATOM 503 N N . ARG A 1 73 ? 8.952 8.017 -15.558 1.00 97.69 73 ARG A N 1
ATOM 504 C CA . ARG A 1 73 ? 7.930 7.841 -14.519 1.00 97.69 73 ARG A CA 1
ATOM 505 C C . ARG A 1 73 ? 6.651 7.298 -15.121 1.00 97.69 73 ARG A C 1
ATOM 507 O O . ARG A 1 73 ? 6.129 7.859 -16.082 1.00 97.69 73 ARG A O 1
ATOM 514 N N . TYR A 1 74 ? 6.142 6.245 -14.503 1.00 97.81 74 TYR A N 1
ATOM 515 C CA . TYR A 1 74 ? 4.952 5.531 -14.930 1.00 97.81 74 TYR A CA 1
ATOM 516 C C . TYR A 1 74 ? 4.001 5.370 -13.753 1.00 97.81 74 TYR A C 1
ATOM 518 O O . TYR A 1 74 ? 4.439 5.139 -12.626 1.00 97.81 74 TYR A O 1
ATOM 526 N N . SER A 1 75 ? 2.713 5.474 -14.031 1.00 97.88 75 SER A N 1
ATOM 527 C CA . SER A 1 75 ? 1.630 5.162 -13.110 1.00 97.88 75 SER A CA 1
ATOM 528 C C . SER A 1 75 ? 0.921 3.913 -13.617 1.00 97.88 75 SER A C 1
ATOM 530 O O . SER A 1 75 ? 0.667 3.796 -14.814 1.00 97.88 75 SER A O 1
ATOM 532 N N . VAL A 1 76 ? 0.634 2.960 -12.738 1.00 98.00 76 VAL A N 1
ATOM 533 C CA . VAL A 1 76 ? -0.196 1.796 -13.065 1.00 98.00 76 VAL A CA 1
ATOM 534 C C . VAL A 1 76 ? -0.948 1.352 -11.820 1.00 98.00 76 VAL A C 1
ATOM 536 O O . VAL A 1 76 ? -0.386 1.313 -10.725 1.00 98.00 76 VAL A O 1
ATOM 539 N N . ALA A 1 77 ? -2.227 1.025 -11.960 1.00 97.88 77 ALA A N 1
ATOM 540 C CA . ALA A 1 77 ? -3.026 0.571 -10.839 1.00 97.88 77 ALA A CA 1
ATOM 541 C C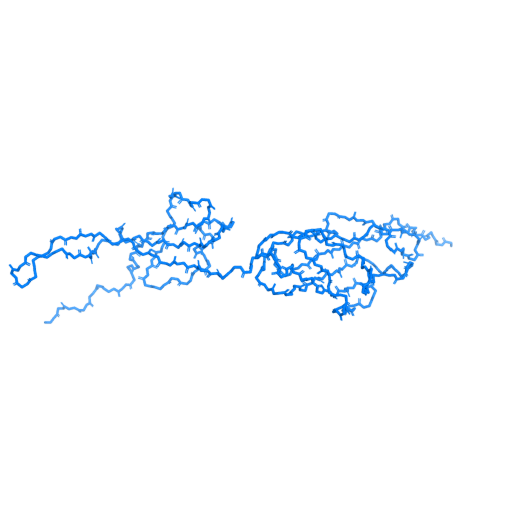 . ALA A 1 77 ? -2.763 -0.906 -10.523 1.00 97.88 77 ALA A C 1
ATOM 543 O O . ALA A 1 77 ? -2.549 -1.741 -11.405 1.00 97.88 77 ALA A O 1
ATOM 544 N N . VAL A 1 78 ? -2.841 -1.237 -9.239 1.00 97.69 78 VAL A N 1
ATOM 545 C CA . VAL A 1 78 ? -2.942 -2.609 -8.744 1.00 97.69 78 VAL A CA 1
ATOM 546 C C . VAL A 1 78 ? -4.253 -2.772 -7.991 1.00 97.69 78 VAL A C 1
ATOM 548 O O . VAL A 1 78 ? -4.695 -1.865 -7.285 1.00 97.69 78 VAL A O 1
ATOM 551 N N . SER A 1 79 ? -4.877 -3.933 -8.148 1.00 96.44 79 SER A N 1
ATOM 552 C CA . SER A 1 79 ? -6.146 -4.276 -7.510 1.00 96.44 79 SER A CA 1
ATOM 553 C C . SER A 1 79 ? -5.959 -5.498 -6.608 1.00 96.44 79 SER A C 1
ATOM 555 O O . SER A 1 79 ? -5.446 -6.526 -7.070 1.00 96.44 79 SER A O 1
ATOM 557 N N . PRO A 1 80 ? -6.346 -5.434 -5.320 1.00 95.31 80 PRO A N 1
ATOM 558 C CA . PRO A 1 80 ? -6.407 -6.626 -4.488 1.00 95.31 80 PRO A CA 1
ATOM 559 C C . PRO A 1 80 ? -7.549 -7.542 -4.945 1.00 95.31 80 PRO A C 1
ATOM 561 O O . PRO A 1 80 ? -8.620 -7.062 -5.329 1.00 95.31 80 PRO A O 1
ATOM 564 N N . SER A 1 81 ? -7.361 -8.860 -4.841 1.00 94.62 81 SER A N 1
ATOM 565 C CA . SER A 1 81 ? -8.347 -9.864 -5.272 1.00 94.62 81 SER A CA 1
ATOM 566 C C . SER A 1 81 ? -9.719 -9.629 -4.629 1.00 94.62 81 SER A C 1
ATOM 568 O O . SER A 1 81 ? -9.765 -9.426 -3.414 1.00 94.62 81 SER A O 1
ATOM 570 N N . PRO A 1 82 ? -10.836 -9.649 -5.382 1.00 91.19 82 PRO A N 1
ATOM 571 C CA . PRO A 1 82 ? -12.174 -9.475 -4.812 1.00 91.19 82 PRO A CA 1
ATOM 572 C C . PRO A 1 82 ? -12.551 -10.580 -3.815 1.00 91.19 82 PRO A C 1
ATOM 574 O O . PRO A 1 82 ? -13.362 -10.328 -2.938 1.00 91.19 82 PRO A O 1
ATOM 577 N N . ASP A 1 83 ? -11.922 -11.754 -3.903 1.00 93.69 83 ASP A N 1
ATOM 578 C CA . ASP A 1 83 ? -12.214 -12.918 -3.051 1.00 93.69 83 ASP A CA 1
ATOM 579 C C . ASP A 1 83 ? -11.484 -12.892 -1.698 1.00 93.69 83 ASP A C 1
ATOM 581 O O . ASP A 1 83 ? -11.590 -13.825 -0.903 1.00 93.69 83 ASP A O 1
ATOM 585 N N . VAL A 1 84 ? -10.665 -11.864 -1.461 1.00 91.06 84 VAL A N 1
ATOM 586 C CA . VAL A 1 84 ? -9.874 -11.720 -0.242 1.00 91.06 84 VAL A CA 1
ATOM 587 C C . VAL A 1 84 ? -10.178 -10.367 0.371 1.00 91.06 84 VAL A C 1
ATOM 589 O O . VAL A 1 84 ? -9.913 -9.326 -0.234 1.00 91.06 84 VAL A O 1
ATOM 592 N N . ASP A 1 85 ? -10.699 -10.400 1.593 1.00 86.25 85 ASP A N 1
ATOM 593 C CA . ASP A 1 85 ? -11.062 -9.189 2.320 1.00 86.25 85 ASP A CA 1
ATOM 594 C C . ASP A 1 85 ? -9.828 -8.443 2.829 1.00 86.25 85 ASP A C 1
ATOM 596 O O . ASP A 1 85 ? -9.808 -7.223 2.810 1.00 86.25 85 ASP A O 1
ATOM 600 N N . TYR A 1 86 ? -8.764 -9.142 3.227 1.00 87.56 86 TYR A N 1
ATOM 601 C CA . TYR A 1 86 ? -7.558 -8.507 3.756 1.00 87.56 86 TYR A CA 1
ATOM 602 C C . TYR A 1 86 ? -6.294 -9.316 3.477 1.00 87.56 86 TYR A C 1
ATOM 604 O O . TYR A 1 86 ? -6.316 -10.543 3.359 1.00 87.56 86 TYR A O 1
ATOM 612 N N . GLY A 1 87 ? -5.153 -8.637 3.396 1.00 88.31 87 GLY A N 1
ATOM 613 C CA . GLY A 1 87 ? -3.877 -9.296 3.164 1.00 88.31 87 GLY A CA 1
ATOM 614 C C . GLY A 1 87 ? -2.732 -8.347 2.845 1.00 88.31 87 GLY A C 1
ATOM 615 O O . GLY A 1 87 ? -2.748 -7.155 3.152 1.00 88.31 87 GLY A O 1
ATOM 616 N N . ARG A 1 88 ? -1.687 -8.902 2.226 1.00 92.81 88 ARG A N 1
ATOM 617 C CA . ARG A 1 88 ? -0.536 -8.133 1.742 1.00 92.81 88 ARG A CA 1
ATOM 618 C C . ARG A 1 88 ? -0.166 -8.524 0.321 1.00 92.81 88 ARG A C 1
ATOM 620 O O . ARG A 1 88 ? -0.184 -9.704 -0.025 1.00 92.81 88 ARG A O 1
ATOM 627 N N . MET A 1 89 ? 0.246 -7.533 -0.451 1.00 95.69 89 MET A N 1
ATOM 628 C CA . MET A 1 89 ? 0.841 -7.668 -1.769 1.00 95.69 89 MET A CA 1
ATOM 629 C C . MET A 1 89 ? 2.272 -7.134 -1.728 1.00 95.69 89 MET A C 1
ATOM 631 O O . MET A 1 89 ? 2.544 -6.103 -1.113 1.00 95.69 89 MET A O 1
ATOM 635 N N . ILE A 1 90 ? 3.195 -7.824 -2.389 1.00 97.62 90 ILE A N 1
ATOM 636 C CA . ILE A 1 90 ? 4.562 -7.346 -2.590 1.00 97.62 90 ILE A CA 1
ATOM 637 C C . ILE A 1 90 ? 4.699 -6.991 -4.064 1.00 97.62 90 ILE A C 1
ATOM 639 O O . ILE A 1 90 ? 4.670 -7.866 -4.930 1.00 97.62 90 ILE A O 1
ATOM 643 N N . LEU A 1 91 ? 4.829 -5.698 -4.326 1.00 98.25 91 LEU A N 1
ATOM 644 C CA . LEU A 1 91 ? 5.036 -5.121 -5.645 1.00 98.25 91 LEU A CA 1
ATOM 645 C C . LEU A 1 91 ? 6.531 -5.131 -5.931 1.00 98.25 91 LEU A C 1
ATOM 647 O O . LEU A 1 91 ? 7.306 -4.641 -5.111 1.00 98.25 91 LEU A O 1
ATOM 651 N N . VAL A 1 92 ? 6.960 -5.700 -7.053 1.00 98.00 92 VAL A N 1
ATOM 652 C CA . VAL A 1 92 ? 8.384 -5.845 -7.373 1.00 98.00 92 VAL A CA 1
ATOM 653 C C . VAL A 1 92 ? 8.624 -5.650 -8.864 1.00 98.00 92 VAL A C 1
ATOM 655 O O . VAL A 1 92 ? 8.079 -6.379 -9.686 1.00 98.00 92 VAL A O 1
ATOM 658 N N . MET A 1 93 ? 9.519 -4.736 -9.228 1.00 97.75 93 MET A N 1
ATOM 659 C CA . MET A 1 93 ? 9.940 -4.540 -10.626 1.00 97.75 93 MET A CA 1
ATOM 660 C C . MET A 1 93 ? 10.638 -5.773 -11.173 1.00 97.75 93 MET A C 1
ATOM 662 O O . MET A 1 93 ? 11.492 -6.289 -10.477 1.00 97.75 93 MET A O 1
ATOM 666 N N . ARG A 1 94 ? 10.394 -6.263 -12.388 1.00 95.44 94 ARG A N 1
ATOM 667 C CA . ARG A 1 94 ? 11.105 -7.400 -13.009 1.00 95.44 94 ARG A CA 1
ATOM 668 C C . ARG A 1 94 ? 12.619 -7.136 -13.086 1.00 95.44 94 ARG A C 1
ATOM 670 O O . ARG A 1 94 ? 13.071 -6.004 -13.174 1.00 95.44 94 ARG A O 1
ATOM 677 N N . ARG A 1 95 ? 13.447 -8.184 -13.002 1.00 93.44 95 ARG A N 1
ATOM 678 C CA . ARG A 1 95 ? 14.902 -8.050 -13.220 1.00 93.44 95 ARG A CA 1
ATOM 679 C C . ARG A 1 95 ? 15.212 -7.923 -14.711 1.00 93.44 95 ARG A C 1
ATOM 681 O O . ARG A 1 95 ? 14.642 -8.676 -15.494 1.00 93.44 95 ARG A O 1
ATOM 688 N N . GLY A 1 96 ? 16.161 -7.052 -15.063 1.00 91.38 96 GLY A N 1
ATOM 689 C CA . GLY A 1 96 ? 16.734 -6.973 -16.409 1.00 91.38 96 GLY A CA 1
ATOM 690 C C . GLY A 1 96 ? 15.723 -6.733 -17.531 1.00 91.38 96 GLY A C 1
ATOM 691 O O . GLY A 1 96 ? 15.950 -7.223 -18.630 1.00 91.38 96 GLY A O 1
ATOM 692 N N . PHE A 1 97 ? 14.606 -6.049 -17.253 1.00 93.75 97 PHE A N 1
ATOM 693 C CA . PHE A 1 97 ? 13.570 -5.792 -18.259 1.00 93.75 97 PHE A CA 1
ATOM 694 C C . PHE A 1 97 ? 14.014 -4.777 -19.318 1.00 93.75 97 PHE A C 1
ATOM 696 O O . PHE A 1 97 ? 13.555 -4.844 -20.451 1.00 93.75 97 PHE A O 1
ATOM 703 N N . CYS A 1 98 ? 14.948 -3.887 -18.968 1.00 94.75 98 CYS A N 1
ATOM 704 C CA . CYS A 1 98 ? 15.476 -2.882 -19.876 1.00 94.75 98 CYS A CA 1
ATOM 705 C C . CYS A 1 98 ? 17.003 -2.739 -19.810 1.00 94.75 98 CYS A C 1
ATOM 707 O O . CYS A 1 98 ? 17.656 -3.243 -18.884 1.00 94.75 98 CYS A O 1
ATOM 709 N N . THR A 1 99 ? 17.549 -2.010 -20.785 1.00 94.75 99 THR A 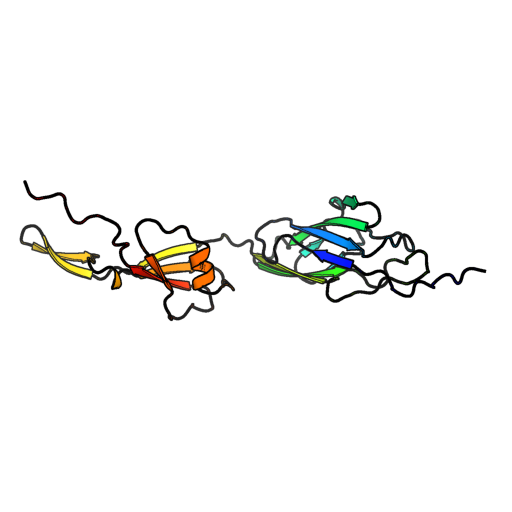N 1
ATOM 710 C CA . THR A 1 99 ? 18.932 -1.510 -20.798 1.00 94.75 99 THR A CA 1
ATOM 711 C C . THR A 1 99 ? 18.974 -0.011 -21.078 1.00 94.75 99 THR A C 1
ATOM 713 O O . THR A 1 99 ? 18.161 0.499 -21.856 1.00 94.75 99 THR A O 1
ATOM 716 N N . ASP A 1 100 ? 19.922 0.687 -20.460 1.00 92.81 100 ASP A N 1
ATOM 717 C CA . ASP A 1 100 ? 20.228 2.085 -20.778 1.00 92.81 100 ASP A CA 1
ATOM 718 C C . ASP A 1 100 ? 20.981 2.227 -22.119 1.00 92.81 100 ASP A C 1
ATOM 720 O O . ASP A 1 100 ? 21.176 1.259 -22.864 1.00 92.81 100 ASP A O 1
ATOM 724 N N . VAL A 1 101 ? 21.396 3.456 -22.430 1.00 90.06 101 VAL A N 1
ATOM 725 C CA . VAL A 1 101 ? 22.167 3.786 -23.640 1.00 90.06 101 VAL A CA 1
ATOM 726 C C . VAL A 1 101 ? 23.612 3.277 -23.605 1.00 90.06 101 VAL A C 1
ATOM 728 O O . VAL A 1 101 ? 24.209 3.084 -24.662 1.00 90.06 101 VAL A O 1
ATOM 731 N N . ALA A 1 102 ? 24.170 3.046 -22.415 1.00 90.75 102 ALA A N 1
ATOM 732 C CA . ALA A 1 102 ? 25.507 2.490 -22.209 1.00 90.75 102 ALA A CA 1
ATOM 733 C C . ALA A 1 102 ? 25.516 0.946 -22.241 1.00 90.75 102 ALA A C 1
ATOM 735 O O . ALA A 1 102 ? 26.580 0.327 -22.272 1.00 90.75 102 ALA A O 1
ATOM 736 N N . GLY A 1 103 ? 24.338 0.318 -22.289 1.00 91.00 103 GLY A N 1
ATOM 737 C CA . GLY A 1 103 ? 24.146 -1.127 -22.335 1.00 91.00 103 GLY A CA 1
ATOM 738 C C . GLY A 1 103 ? 24.025 -1.791 -20.961 1.00 91.00 103 GLY A C 1
ATOM 739 O O . GLY A 1 103 ? 23.977 -3.027 -20.896 1.00 91.00 103 GLY A O 1
ATOM 740 N N . HIS A 1 104 ? 23.941 -1.032 -19.864 1.00 93.25 104 HIS A N 1
ATOM 741 C CA . HIS A 1 104 ? 23.752 -1.622 -18.541 1.00 93.25 104 HIS A CA 1
ATOM 742 C C . HIS A 1 104 ? 22.316 -2.101 -18.379 1.00 93.25 104 HIS A C 1
ATOM 744 O O . HIS A 1 104 ? 21.346 -1.401 -18.666 1.00 93.25 104 HIS A O 1
ATOM 750 N N . ARG A 1 105 ? 22.168 -3.337 -17.901 1.00 94.69 105 ARG A N 1
ATOM 751 C CA . ARG A 1 105 ? 20.858 -3.937 -17.630 1.00 94.69 105 ARG A CA 1
ATOM 752 C C . ARG A 1 105 ? 20.292 -3.416 -16.323 1.00 94.69 105 ARG A C 1
ATOM 754 O O . ARG A 1 105 ? 21.009 -3.335 -15.327 1.00 94.69 105 ARG A O 1
ATOM 761 N N . PHE A 1 106 ? 18.979 -3.214 -16.306 1.00 96.38 106 PHE A N 1
ATOM 762 C CA . PHE A 1 106 ? 18.242 -2.864 -15.101 1.00 96.38 106 PHE A CA 1
ATOM 763 C C . PHE A 1 106 ? 18.600 -3.751 -13.909 1.00 96.38 106 PHE A C 1
ATOM 765 O O . PHE A 1 106 ? 18.475 -4.986 -13.959 1.00 96.38 106 PHE A O 1
ATOM 772 N N . ARG A 1 107 ? 18.954 -3.099 -12.800 1.00 95.94 107 ARG A N 1
ATOM 773 C CA . ARG A 1 107 ? 19.289 -3.740 -11.534 1.00 95.94 107 ARG A CA 1
ATOM 774 C C . ARG A 1 107 ? 18.290 -3.325 -10.459 1.00 95.94 107 ARG A C 1
ATOM 776 O O . ARG A 1 107 ? 18.174 -2.156 -10.112 1.00 95.94 107 ARG A O 1
ATOM 783 N N . ARG A 1 108 ? 17.606 -4.312 -9.869 1.00 95.62 108 ARG A N 1
ATOM 784 C CA . ARG A 1 108 ? 16.748 -4.079 -8.697 1.00 95.62 108 ARG A CA 1
ATOM 785 C C . ARG A 1 108 ? 17.578 -3.517 -7.541 1.00 95.62 108 ARG A C 1
ATOM 787 O O . ARG A 1 108 ? 18.610 -4.093 -7.197 1.00 95.62 108 ARG A O 1
ATOM 794 N N . SER A 1 109 ? 17.078 -2.462 -6.914 1.00 95.19 109 SER A N 1
ATOM 795 C CA . SER A 1 109 ? 17.527 -1.965 -5.612 1.00 95.19 109 SER A CA 1
ATOM 796 C C . SER A 1 109 ? 16.517 -2.348 -4.521 1.00 95.19 109 SER A C 1
ATOM 798 O O . SER A 1 109 ? 15.475 -2.942 -4.814 1.00 95.19 109 SER A O 1
ATOM 800 N N . SER A 1 110 ? 16.791 -1.993 -3.261 1.00 95.00 110 SER A N 1
ATOM 801 C CA . SER A 1 110 ? 15.823 -2.128 -2.157 1.00 95.00 110 SER A CA 1
ATOM 802 C C . SER A 1 110 ? 14.516 -1.378 -2.428 1.00 95.00 110 SER A C 1
ATOM 804 O O . SER A 1 110 ? 13.447 -1.828 -2.029 1.00 95.00 110 SER A O 1
ATOM 806 N N . ASN A 1 111 ? 14.601 -0.265 -3.160 1.00 97.31 111 ASN A N 1
ATOM 807 C CA . ASN A 1 111 ? 13.466 0.599 -3.471 1.00 97.31 111 ASN A CA 1
ATOM 808 C C . ASN A 1 111 ? 12.677 0.100 -4.692 1.00 97.31 111 ASN A C 1
ATOM 810 O O . ASN A 1 111 ? 11.588 0.590 -4.963 1.00 97.31 111 ASN A O 1
ATOM 814 N N . SER A 1 112 ? 13.178 -0.916 -5.407 1.00 97.50 112 SER A N 1
ATOM 815 C CA . SER A 1 112 ? 12.471 -1.558 -6.525 1.00 97.50 112 SER A CA 1
ATOM 816 C C . SER A 1 112 ? 11.374 -2.530 -6.072 1.00 97.50 112 SER A C 1
ATOM 818 O O . SER A 1 112 ? 10.857 -3.303 -6.887 1.00 97.50 112 SER A O 1
ATOM 820 N N . SER A 1 113 ? 11.050 -2.525 -4.777 1.00 97.56 113 SER A N 1
ATOM 821 C CA . SER A 1 113 ? 9.965 -3.295 -4.187 1.00 97.56 113 SER A CA 1
ATOM 822 C C . SER A 1 113 ? 9.203 -2.488 -3.147 1.00 97.56 113 SER A C 1
ATOM 824 O O . SER A 1 113 ? 9.806 -1.716 -2.407 1.00 97.56 113 SER A O 1
ATOM 826 N N . PHE A 1 114 ? 7.900 -2.730 -3.045 1.00 97.56 114 PHE A N 1
ATOM 827 C CA . PHE A 1 114 ? 7.026 -2.104 -2.061 1.00 97.56 114 PHE A CA 1
ATOM 828 C C . PHE A 1 114 ? 6.065 -3.142 -1.475 1.00 97.56 114 PHE A C 1
ATOM 830 O O . PHE A 1 114 ? 5.527 -3.975 -2.203 1.00 97.56 114 PHE A O 1
ATOM 837 N N . THR A 1 115 ? 5.846 -3.111 -0.160 1.00 95.88 115 THR A N 1
ATOM 838 C CA . THR A 1 115 ? 4.851 -3.975 0.495 1.00 95.88 115 THR A CA 1
ATOM 839 C C . THR A 1 115 ? 3.592 -3.172 0.770 1.00 95.88 115 THR A C 1
ATOM 841 O O . THR A 1 115 ? 3.596 -2.301 1.634 1.00 95.88 115 THR A O 1
ATOM 844 N N . LEU A 1 116 ? 2.517 -3.509 0.065 1.00 93.50 116 LEU A N 1
ATOM 845 C CA . LEU A 1 116 ? 1.198 -2.915 0.226 1.00 93.50 116 LEU A CA 1
ATOM 846 C C . LEU A 1 116 ? 0.318 -3.850 1.055 1.00 93.50 116 LEU A C 1
ATOM 848 O O . LEU A 1 116 ? 0.179 -5.030 0.735 1.00 93.50 116 LEU A O 1
ATOM 852 N N . ARG A 1 117 ? -0.282 -3.339 2.122 1.00 91.06 117 ARG A N 1
ATOM 853 C CA . ARG A 1 117 ? -1.302 -4.047 2.899 1.00 91.06 117 ARG A CA 1
ATOM 854 C C . ARG A 1 117 ? -2.667 -3.525 2.494 1.00 91.06 117 ARG A C 1
ATOM 856 O O . ARG A 1 117 ? -2.822 -2.324 2.292 1.00 91.06 117 ARG A O 1
ATOM 863 N N . PHE A 1 118 ? -3.630 -4.423 2.362 1.00 89.12 118 PHE A N 1
ATOM 864 C CA . PHE A 1 118 ? -5.000 -4.038 2.067 1.00 89.12 118 PHE A CA 1
ATOM 865 C C . PHE A 1 118 ? -5.961 -4.669 3.058 1.00 89.12 118 PHE A C 1
ATOM 867 O O . PHE A 1 118 ? -5.741 -5.802 3.494 1.00 89.12 118 PHE A O 1
ATOM 874 N N . ASP A 1 119 ? -7.012 -3.926 3.375 1.00 83.88 119 ASP A N 1
ATOM 875 C CA . ASP A 1 119 ? -8.142 -4.399 4.155 1.00 83.88 119 ASP A CA 1
ATOM 876 C C . ASP A 1 119 ? -9.423 -3.748 3.642 1.00 83.88 119 ASP A C 1
ATOM 878 O O . ASP A 1 119 ? -9.570 -2.534 3.673 1.00 83.88 119 ASP A O 1
ATOM 882 N N . LYS A 1 120 ? -10.311 -4.565 3.092 1.00 82.44 120 LYS A N 1
ATOM 883 C CA . LYS A 1 120 ? -11.601 -4.181 2.516 1.00 82.44 120 LYS A CA 1
ATOM 884 C C . LYS A 1 120 ? -12.735 -4.380 3.508 1.00 82.44 120 LYS A C 1
ATOM 886 O O . LYS A 1 120 ? -13.884 -4.073 3.180 1.00 82.44 120 LYS A O 1
ATOM 891 N N . ARG A 1 121 ? -12.449 -4.954 4.682 1.00 78.44 121 ARG A N 1
ATOM 892 C CA . ARG A 1 121 ? -13.448 -5.068 5.736 1.00 78.44 121 ARG A CA 1
ATOM 893 C C . ARG A 1 121 ? -13.849 -3.656 6.115 1.00 78.44 121 ARG A C 1
ATOM 895 O O . ARG A 1 121 ? -13.028 -2.748 6.152 1.00 78.44 121 ARG A O 1
ATOM 902 N N . SER A 1 122 ? -15.143 -3.476 6.342 1.00 66.56 122 SER A N 1
ATOM 903 C CA . SER A 1 122 ? -15.664 -2.220 6.861 1.00 66.56 122 SER A CA 1
ATOM 904 C C . SER A 1 122 ? -14.832 -1.808 8.077 1.00 66.56 122 SER A C 1
ATOM 906 O O . SER A 1 122 ? -14.684 -2.605 9.006 1.00 66.56 122 SER A O 1
ATOM 908 N N . ASP A 1 123 ? -14.313 -0.577 8.055 1.00 62.41 123 ASP A N 1
ATOM 909 C CA . ASP A 1 123 ? -13.623 0.078 9.168 1.00 62.41 123 ASP A CA 1
ATOM 910 C C . ASP A 1 123 ? -14.601 0.290 10.336 1.00 62.41 123 ASP A C 1
ATOM 912 O O . ASP A 1 123 ? -15.000 1.409 10.663 1.00 62.41 123 ASP A O 1
ATOM 916 N N . SER A 1 124 ? -15.062 -0.790 10.968 1.00 63.88 124 SER A N 1
ATOM 917 C CA . SER A 1 124 ? -15.884 -0.690 12.162 1.00 63.88 124 SER A CA 1
ATOM 918 C C . SER A 1 124 ? -14.954 -0.363 13.326 1.00 63.88 124 SER A C 1
ATOM 920 O O . SER A 1 124 ? -14.421 -1.246 14.007 1.00 63.88 124 SER A O 1
ATOM 922 N N . MET A 1 125 ? -14.720 0.929 13.518 1.00 74.19 125 MET A N 1
ATOM 923 C CA . MET A 1 125 ? -14.234 1.468 14.776 1.00 74.19 125 MET A CA 1
ATOM 924 C C . MET A 1 125 ? -15.446 1.699 15.679 1.00 74.19 125 MET A C 1
ATOM 926 O O . MET A 1 125 ? -16.376 2.416 15.315 1.00 74.19 125 MET A O 1
ATOM 930 N N . ASN A 1 126 ? -15.433 1.101 16.865 1.00 82.12 126 ASN A N 1
ATOM 931 C CA . ASN A 1 126 ? -16.431 1.348 17.895 1.00 82.12 126 ASN A CA 1
ATOM 932 C C . ASN A 1 126 ? -15.806 2.126 19.057 1.00 82.12 126 ASN A C 1
ATOM 934 O O . ASN A 1 126 ? -14.731 1.762 19.542 1.00 82.12 126 ASN A O 1
ATOM 938 N N . ILE A 1 127 ? -16.501 3.164 19.517 1.00 84.31 127 ILE A N 1
ATOM 939 C CA . ILE A 1 127 ? -16.134 3.935 20.703 1.00 84.31 127 ILE A CA 1
ATOM 940 C C . ILE A 1 127 ? -17.067 3.510 21.829 1.00 84.31 127 ILE A C 1
ATOM 942 O O . ILE A 1 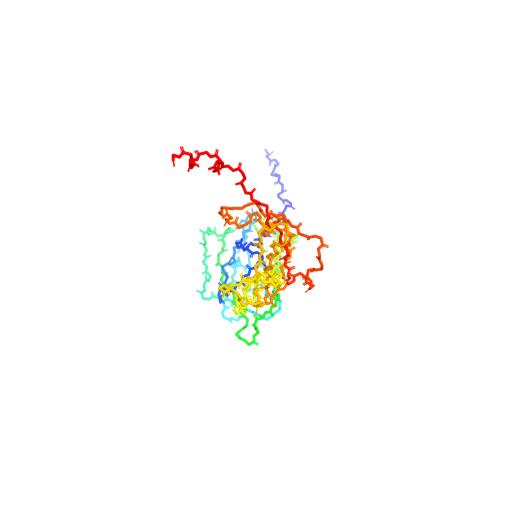127 ? -18.277 3.699 21.758 1.00 84.31 127 ILE A O 1
ATOM 946 N N . THR A 1 128 ? -16.496 2.945 22.885 1.00 85.25 128 THR A N 1
ATOM 947 C CA . THR A 1 128 ? -17.244 2.543 24.080 1.00 85.25 128 THR A CA 1
ATOM 948 C C . THR A 1 128 ? -16.704 3.278 25.291 1.00 85.25 128 THR A C 1
ATOM 950 O O . THR A 1 128 ? -15.489 3.315 25.478 1.00 85.25 128 THR A O 1
ATOM 953 N N . ALA A 1 129 ? -17.586 3.805 26.135 1.00 83.50 129 ALA A N 1
ATOM 954 C CA . ALA A 1 129 ? -17.215 4.335 27.438 1.00 83.50 129 ALA A CA 1
ATOM 955 C C . ALA A 1 129 ? -17.559 3.321 28.537 1.00 83.50 129 ALA A C 1
ATOM 957 O O . ALA A 1 129 ? -18.596 2.665 28.472 1.00 83.50 129 ALA A O 1
ATOM 958 N N . SER A 1 130 ? -16.697 3.186 29.543 1.00 81.81 130 SER A N 1
ATOM 959 C CA . SER A 1 130 ? -17.020 2.461 30.774 1.00 81.81 130 SER A CA 1
ATOM 960 C C . SER A 1 130 ? -17.459 3.476 31.819 1.00 81.81 130 SER A C 1
ATOM 962 O O . SER A 1 130 ? -16.629 4.252 32.292 1.00 81.81 130 SER A O 1
ATOM 964 N N . ILE A 1 131 ? -18.739 3.451 32.185 1.00 81.56 131 ILE A N 1
ATOM 965 C CA . ILE A 1 131 ? -19.314 4.292 33.238 1.00 81.56 131 ILE A CA 1
ATOM 966 C C . ILE A 1 131 ? -19.658 3.377 34.422 1.00 81.56 131 ILE A C 1
ATOM 968 O O . ILE A 1 131 ? -20.284 2.340 34.209 1.00 81.56 131 ILE A O 1
ATOM 972 N N . PRO A 1 132 ? -19.216 3.682 35.653 1.00 80.81 132 PRO A N 1
ATOM 973 C CA . PRO A 1 132 ? -19.559 2.868 36.812 1.00 80.81 132 PRO A CA 1
ATOM 974 C C . PRO A 1 132 ? -21.037 3.021 37.196 1.00 80.81 132 PRO A C 1
ATOM 976 O O . PRO A 1 132 ? -21.626 4.099 37.079 1.00 80.81 132 PRO A O 1
ATOM 979 N N . GLU A 1 133 ? -21.615 1.946 37.727 1.00 86.69 133 GLU A N 1
ATOM 980 C CA . GLU A 1 133 ? -22.930 1.972 38.363 1.00 86.69 133 GLU A CA 1
ATOM 981 C C . GLU A 1 133 ? -22.834 2.576 39.775 1.00 86.69 133 GLU A C 1
ATOM 983 O O . GLU A 1 133 ? -21.965 2.207 40.571 1.00 86.69 133 GLU A O 1
ATOM 988 N N . LYS A 1 134 ? -23.748 3.491 40.112 1.00 84.38 134 LYS A N 1
ATOM 989 C CA . LYS A 1 134 ? -23.896 4.085 41.447 1.00 84.38 134 LYS A CA 1
ATOM 990 C C . LYS A 1 134 ? -25.348 4.004 41.916 1.00 84.38 134 LYS A C 1
ATOM 992 O O . LYS A 1 134 ? -26.291 4.161 41.143 1.00 84.38 134 LYS A O 1
ATOM 997 N N . LEU A 1 135 ? -25.527 3.770 43.215 1.00 88.69 135 LEU A N 1
ATOM 998 C CA . LEU A 1 135 ? -26.826 3.830 43.882 1.00 88.69 135 LEU A CA 1
ATOM 999 C C . LEU A 1 135 ? -27.122 5.276 44.281 1.00 88.69 135 LEU A C 1
ATOM 1001 O O . LEU A 1 135 ? -26.439 5.823 45.145 1.00 88.69 135 LEU A O 1
ATOM 1005 N N . LEU A 1 136 ? -28.147 5.881 43.684 1.00 86.94 136 LEU A N 1
ATOM 1006 C CA . LEU A 1 136 ? -28.580 7.244 43.993 1.00 86.94 136 LEU A CA 1
ATOM 1007 C C . LEU A 1 136 ? -30.027 7.261 44.478 1.00 86.94 136 LEU A C 1
ATOM 1009 O O . LEU A 1 136 ? -30.871 6.492 44.013 1.00 86.94 136 LEU A O 1
ATOM 1013 N N . GLN A 1 137 ? -30.328 8.180 45.392 1.00 91.00 137 GLN A N 1
ATOM 1014 C CA . GLN A 1 137 ? -31.698 8.450 45.800 1.00 91.00 137 GLN A CA 1
ATOM 1015 C C . GLN A 1 137 ? -32.312 9.488 44.857 1.00 91.00 137 GLN A C 1
ATOM 1017 O O . GLN A 1 137 ? -31.912 10.650 44.848 1.00 91.00 137 GLN A O 1
ATOM 1022 N N . ILE A 1 138 ? -33.298 9.072 44.064 1.00 86.75 138 ILE A N 1
ATOM 1023 C CA . ILE A 1 138 ? -34.010 9.928 43.110 1.00 86.75 138 ILE A CA 1
ATOM 1024 C C . ILE A 1 138 ? -35.478 9.937 43.515 1.00 86.75 138 ILE A C 1
ATOM 1026 O O . ILE A 1 138 ? -36.123 8.889 43.552 1.00 86.75 138 ILE A O 1
ATOM 1030 N N . GLN A 1 139 ? -36.003 11.123 43.837 1.00 89.81 139 GLN A N 1
ATOM 1031 C CA . GLN A 1 139 ? -37.394 11.298 44.284 1.00 89.81 139 GLN A CA 1
ATOM 1032 C C . GLN A 1 139 ? -37.756 10.391 45.479 1.00 89.81 139 GLN A C 1
ATOM 1034 O O . GLN A 1 139 ? -38.835 9.810 45.536 1.00 89.81 139 GLN A O 1
ATOM 1039 N N . GLY A 1 140 ? -36.827 10.226 46.425 1.00 90.88 140 GLY A N 1
ATOM 1040 C CA . GLY A 1 140 ? -37.029 9.412 47.628 1.00 90.88 140 GLY A CA 1
ATOM 1041 C C . GLY A 1 140 ? -36.820 7.902 47.451 1.00 90.88 140 GLY A C 1
ATOM 1042 O O . GLY A 1 140 ? -36.725 7.206 48.459 1.00 90.88 140 GLY A O 1
ATOM 1043 N N . ALA A 1 141 ? -36.663 7.392 46.224 1.00 92.38 141 ALA A N 1
ATOM 1044 C CA . ALA A 1 141 ? -36.403 5.977 45.947 1.00 92.38 141 ALA A CA 1
ATOM 1045 C C . ALA A 1 141 ? -34.936 5.723 45.565 1.00 92.38 141 ALA A C 1
ATOM 1047 O O . ALA A 1 141 ? -34.347 6.489 44.803 1.00 92.38 141 ALA A O 1
ATOM 1048 N N . MET A 1 142 ? -34.361 4.621 46.053 1.00 92.31 142 MET A N 1
ATOM 1049 C CA . MET A 1 142 ? -33.026 4.176 45.640 1.00 92.31 142 MET A CA 1
ATOM 1050 C C . MET A 1 142 ? -33.082 3.579 44.234 1.00 92.31 142 MET A C 1
ATOM 1052 O O . MET A 1 142 ? -33.892 2.690 43.967 1.00 92.31 142 MET A O 1
ATOM 1056 N N . ARG A 1 143 ? -32.220 4.059 43.337 1.00 92.12 143 ARG A N 1
ATOM 1057 C CA . ARG A 1 143 ? -32.086 3.564 41.963 1.00 92.12 143 ARG A CA 1
ATOM 1058 C C . ARG A 1 143 ? -30.615 3.346 41.632 1.00 92.12 143 ARG A C 1
ATOM 1060 O O . ARG A 1 143 ? -29.768 4.133 42.046 1.00 92.12 143 ARG A O 1
ATOM 1067 N N . VAL A 1 144 ? -30.327 2.286 40.884 1.00 90.62 144 VAL A N 1
ATOM 1068 C CA . VAL A 1 144 ? -29.014 2.086 40.260 1.00 90.62 144 VAL A CA 1
ATOM 1069 C C . VAL A 1 144 ? -28.993 2.898 38.974 1.00 90.62 144 VAL A C 1
ATOM 1071 O O . VAL A 1 144 ? -29.922 2.801 38.171 1.00 90.62 144 VAL A O 1
ATOM 1074 N N . VAL A 1 145 ? -27.965 3.721 38.804 1.00 87.94 145 VAL A N 1
ATOM 1075 C CA . VAL A 1 145 ? -27.744 4.511 37.591 1.00 87.94 145 VAL A CA 1
ATOM 1076 C C . VAL A 1 145 ? -26.286 4.404 37.163 1.00 87.94 145 VAL A C 1
ATOM 1078 O O . VAL A 1 145 ? -25.398 4.309 38.007 1.00 87.94 145 VAL A O 1
ATOM 1081 N N . GLU A 1 146 ? -26.026 4.454 35.862 1.00 85.12 146 GLU A N 1
ATOM 1082 C CA . GLU A 1 146 ? -24.674 4.636 35.331 1.00 85.12 146 GLU A CA 1
ATOM 1083 C C . GLU A 1 146 ? -24.346 6.128 35.356 1.00 85.12 146 GLU A C 1
ATOM 1085 O O . GLU A 1 146 ? -24.880 6.915 34.573 1.00 85.12 146 GLU A O 1
ATOM 1090 N N . ALA A 1 147 ? -23.507 6.538 36.302 1.00 78.62 147 ALA A N 1
ATOM 1091 C CA . ALA A 1 147 ? -23.099 7.927 36.431 1.00 78.62 147 ALA A CA 1
ATOM 1092 C C . ALA A 1 147 ? -21.734 8.018 37.105 1.00 78.62 147 ALA A C 1
ATOM 1094 O O . ALA A 1 147 ? -21.483 7.398 38.142 1.00 78.62 147 ALA A O 1
ATOM 1095 N N . THR A 1 148 ? -20.871 8.870 36.563 1.00 74.50 148 THR A N 1
ATOM 1096 C CA . THR A 1 148 ? -19.684 9.324 37.276 1.00 74.50 148 THR A CA 1
ATOM 1097 C C . THR A 1 148 ? -19.505 10.827 37.121 1.00 74.50 148 THR A C 1
ATOM 1099 O O . THR A 1 148 ? -19.764 11.393 36.064 1.00 74.50 148 THR A O 1
ATOM 1102 N N . ASN A 1 149 ? -19.108 11.465 38.216 1.00 70.88 149 ASN A N 1
ATOM 1103 C CA . ASN A 1 149 ? -18.641 12.843 38.284 1.00 70.88 149 ASN A CA 1
ATOM 1104 C C . ASN A 1 149 ? -17.115 12.907 38.480 1.00 70.88 149 ASN A C 1
ATOM 1106 O O . ASN A 1 149 ? -16.583 13.994 38.679 1.00 70.88 149 ASN A O 1
ATOM 1110 N N . ASP A 1 150 ? -16.445 11.752 38.477 1.00 72.69 150 ASP A N 1
ATOM 1111 C CA . ASP A 1 150 ? -14.995 11.623 38.525 1.00 72.69 150 ASP A CA 1
ATOM 1112 C C . ASP A 1 150 ? -14.514 11.327 37.100 1.00 72.69 150 ASP A C 1
ATOM 1114 O O . ASP A 1 150 ? -14.758 10.254 36.540 1.00 72.69 150 ASP A O 1
ATOM 1118 N N . ASP A 1 151 ? -13.875 12.313 36.482 1.00 68.19 151 ASP A N 1
ATO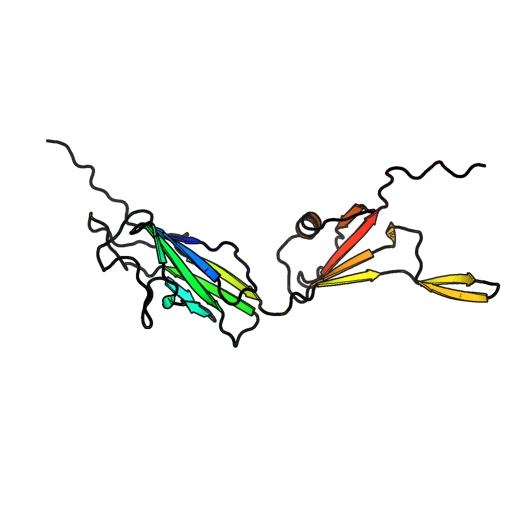M 1119 C CA . ASP A 1 151 ? -13.334 12.226 35.126 1.00 68.19 151 ASP A CA 1
ATOM 1120 C C . ASP A 1 151 ? -12.284 11.113 34.997 1.00 68.19 151 ASP A C 1
ATOM 1122 O O . ASP A 1 151 ? -12.242 10.415 33.981 1.00 68.19 151 ASP A O 1
ATOM 1126 N N . ARG A 1 152 ? -11.557 10.811 36.080 1.00 67.62 152 ARG A N 1
ATOM 1127 C CA . ARG A 1 152 ? -10.599 9.695 36.155 1.00 67.62 152 ARG A CA 1
ATOM 1128 C C . ARG A 1 152 ? -11.273 8.326 36.068 1.00 67.62 152 ARG A C 1
ATOM 1130 O O . ARG A 1 152 ? -10.619 7.317 35.768 1.00 67.62 152 ARG A O 1
ATOM 1137 N N . GLU A 1 153 ? -12.573 8.254 36.352 1.00 69.38 153 GLU A N 1
ATOM 1138 C CA . GLU A 1 153 ? -13.371 7.041 36.185 1.00 69.38 153 GLU A CA 1
ATOM 1139 C C . GLU A 1 153 ? -13.912 6.890 34.760 1.00 69.38 153 GLU A C 1
ATOM 1141 O O . GLU A 1 153 ? -14.199 5.755 34.357 1.00 69.38 153 GLU A O 1
ATOM 1146 N N . LEU A 1 154 ? -13.989 7.981 33.985 1.00 77.56 154 LEU A N 1
ATOM 1147 C CA . LEU A 1 154 ? -14.457 7.963 32.605 1.00 77.56 154 LEU A CA 1
ATOM 1148 C C . LEU A 1 154 ? -13.374 7.391 31.686 1.00 77.56 154 LEU A C 1
ATOM 1150 O O . LEU A 1 154 ? -12.375 8.027 31.347 1.00 77.56 154 LEU A O 1
ATOM 1154 N N . ARG A 1 155 ? -13.592 6.145 31.264 1.00 83.94 155 ARG A N 1
ATOM 1155 C CA . ARG A 1 155 ? -12.675 5.423 30.377 1.00 83.94 155 ARG A CA 1
ATOM 1156 C C . ARG A 1 155 ? -13.295 5.272 29.014 1.00 83.94 155 ARG A C 1
ATOM 1158 O O . ARG A 1 155 ? -14.379 4.708 28.901 1.00 83.94 155 ARG A O 1
ATOM 1165 N N . ILE A 1 156 ? -12.571 5.699 27.994 1.00 86.62 156 ILE A N 1
ATOM 1166 C CA . ILE A 1 156 ? -12.978 5.586 26.600 1.00 86.62 156 ILE A CA 1
ATOM 1167 C C . ILE A 1 156 ? -12.109 4.520 25.946 1.00 86.62 156 ILE A C 1
ATOM 1169 O O . ILE A 1 156 ? -10.885 4.550 26.040 1.00 86.62 156 ILE A O 1
ATOM 1173 N N . TYR A 1 157 ? -12.735 3.566 25.273 1.00 88.25 157 TYR A N 1
ATOM 1174 C CA . TYR A 1 157 ? -12.059 2.550 24.483 1.00 88.25 157 TYR A CA 1
ATOM 1175 C C . TYR A 1 157 ? -12.446 2.705 23.022 1.00 88.25 157 TYR A C 1
ATOM 1177 O O . TYR A 1 157 ? -13.623 2.618 22.678 1.00 88.25 157 TYR A O 1
ATOM 1185 N N . MET A 1 158 ? -11.445 2.852 22.164 1.00 87.50 158 MET A N 1
ATOM 1186 C CA . MET A 1 158 ? -11.584 2.667 20.725 1.00 87.50 158 MET A CA 1
ATOM 1187 C C . MET A 1 158 ? -11.238 1.225 20.399 1.00 87.50 158 MET A C 1
ATOM 1189 O O . MET A 1 158 ? -10.114 0.779 20.633 1.00 87.50 158 MET A O 1
ATOM 1193 N N . SER A 1 159 ? -12.224 0.476 19.919 1.00 86.19 159 SER A N 1
ATOM 1194 C CA . SER A 1 159 ? -12.050 -0.900 19.468 1.00 86.19 159 SER A CA 1
ATOM 1195 C C . SER A 1 159 ? -12.171 -0.942 17.953 1.00 86.19 159 SER A C 1
ATOM 1197 O O . SER A 1 159 ? -13.178 -0.524 17.392 1.00 86.19 159 SER A O 1
ATOM 1199 N N . PHE A 1 160 ? -11.146 -1.467 17.310 1.00 81.00 160 PHE A N 1
ATOM 1200 C CA . PHE A 1 160 ? -11.064 -1.681 15.881 1.00 81.00 160 PHE A CA 1
ATOM 1201 C C . PHE A 1 160 ? -11.375 -3.151 15.595 1.00 81.00 160 PHE A C 1
ATOM 1203 O O . PHE A 1 160 ? -10.947 -4.049 16.330 1.00 81.00 160 PHE A O 1
ATOM 1210 N N . ALA A 1 161 ? -12.088 -3.423 14.503 1.00 72.69 161 ALA A N 1
ATOM 1211 C CA . ALA A 1 161 ? -12.195 -4.788 13.979 1.00 72.69 161 ALA A CA 1
ATOM 1212 C C . ALA A 1 161 ? -10.820 -5.378 13.584 1.00 72.69 161 ALA A C 1
ATOM 1214 O O . ALA A 1 161 ? -10.651 -6.600 13.528 1.00 72.69 161 ALA A O 1
ATOM 1215 N N . GLU A 1 162 ? -9.834 -4.497 13.403 1.00 69.06 162 GLU A N 1
ATOM 1216 C CA . GLU A 1 162 ? -8.509 -4.697 12.826 1.00 69.06 162 GLU A CA 1
ATOM 1217 C C . GLU A 1 162 ? -7.379 -4.353 13.809 1.00 69.06 162 GLU A C 1
ATOM 1219 O O . GLU A 1 162 ? -7.519 -3.409 14.585 1.00 69.06 162 GLU A O 1
ATOM 1224 N N . PRO A 1 163 ? -6.228 -5.051 13.790 1.00 76.50 163 PRO A N 1
ATOM 1225 C CA . PRO A 1 163 ? -5.025 -4.591 14.479 1.00 76.50 163 PRO A CA 1
ATOM 1226 C C . PRO A 1 163 ? -4.470 -3.294 13.865 1.00 76.50 163 PRO A C 1
ATOM 1228 O O . PRO A 1 163 ? -4.076 -3.272 12.701 1.00 76.50 163 PRO A O 1
ATOM 1231 N N . VAL A 1 164 ? -4.349 -2.237 14.663 1.00 78.81 164 VAL A N 1
ATOM 1232 C CA . VAL A 1 164 ? -3.738 -0.955 14.293 1.00 78.81 164 VAL A CA 1
ATOM 1233 C C . VAL A 1 164 ? -2.262 -0.955 14.689 1.00 78.81 164 VAL A C 1
ATOM 1235 O O . VAL A 1 164 ? -1.908 -1.172 15.842 1.00 78.81 164 VAL A O 1
ATOM 1238 N N . MET A 1 165 ? -1.363 -0.713 13.738 1.00 78.94 165 MET A N 1
ATOM 1239 C CA . MET A 1 165 ? 0.085 -0.792 13.996 1.00 78.94 165 MET A CA 1
ATOM 1240 C C . MET A 1 165 ? 0.645 0.420 14.748 1.00 78.94 165 MET A C 1
ATOM 1242 O O . MET A 1 165 ? 1.754 0.344 15.275 1.00 78.94 165 MET A O 1
ATOM 1246 N N . ASN A 1 166 ? -0.105 1.520 14.777 1.00 79.50 166 ASN A N 1
ATOM 1247 C CA . ASN A 1 166 ? 0.264 2.739 15.478 1.00 79.50 166 ASN A CA 1
ATOM 1248 C C . ASN A 1 166 ? 0.251 2.558 16.996 1.00 79.50 166 ASN A C 1
ATOM 1250 O O . ASN A 1 166 ? -0.506 1.758 17.553 1.00 79.50 166 ASN A O 1
ATOM 1254 N N . SER A 1 167 ? 1.082 3.342 17.678 1.00 82.38 167 SER A N 1
ATOM 1255 C CA . SER A 1 167 ? 1.042 3.406 19.140 1.00 82.38 167 SER A CA 1
ATOM 1256 C C . SER A 1 167 ? -0.219 4.129 19.629 1.00 82.38 167 SER A C 1
ATOM 1258 O O . SER A 1 167 ? -0.802 4.944 18.914 1.00 82.38 167 SER A O 1
ATOM 1260 N N . SER A 1 168 ? -0.618 3.909 20.886 1.00 84.44 168 SER A N 1
ATOM 1261 C CA . SER A 1 168 ? -1.771 4.604 21.481 1.00 84.44 168 SER A CA 1
ATOM 1262 C C . SER A 1 168 ? -1.657 6.135 21.425 1.00 84.44 168 SER A C 1
ATOM 1264 O O . SER A 1 168 ? -2.680 6.812 21.331 1.00 84.44 168 SER A O 1
ATOM 1266 N N . ALA A 1 169 ? -0.432 6.676 21.474 1.00 85.00 169 ALA A N 1
ATOM 1267 C CA . ALA A 1 169 ? -0.158 8.110 21.381 1.00 85.00 169 ALA A CA 1
ATOM 1268 C C . ALA A 1 169 ? -0.303 8.643 19.947 1.00 85.00 169 ALA A C 1
ATOM 1270 O O . ALA A 1 169 ? -0.845 9.724 19.752 1.00 85.00 169 ALA A O 1
ATOM 1271 N N . GLU A 1 170 ? 0.126 7.876 18.943 1.00 83.12 170 GLU A N 1
ATOM 1272 C CA . GLU A 1 170 ? -0.065 8.227 17.529 1.00 83.12 170 GLU A CA 1
ATOM 1273 C C . GLU A 1 170 ? -1.544 8.193 17.138 1.00 83.12 170 GLU A C 1
ATOM 1275 O O . GLU A 1 170 ? -2.019 9.100 16.461 1.00 83.12 170 GLU A O 1
ATOM 1280 N N . VAL A 1 171 ? -2.282 7.182 17.613 1.00 85.31 171 VAL A N 1
ATOM 1281 C CA . VAL A 1 171 ? -3.738 7.111 17.423 1.00 85.31 171 VAL A CA 1
ATOM 1282 C C . VAL A 1 171 ? -4.412 8.315 18.078 1.00 85.31 171 VAL A C 1
ATOM 1284 O O . VAL A 1 171 ? -5.265 8.932 17.456 1.00 85.31 171 VAL A O 1
ATOM 1287 N N . LEU A 1 172 ? -3.993 8.703 19.287 1.00 86.25 172 LEU A N 1
ATOM 1288 C CA . LEU A 1 172 ? -4.531 9.884 19.964 1.00 86.25 172 LEU A CA 1
ATOM 1289 C C . LEU A 1 172 ? -4.226 11.187 19.217 1.00 86.25 172 LEU A C 1
ATOM 1291 O O . LEU A 1 172 ? -5.105 12.032 19.096 1.00 86.25 172 LEU A O 1
ATOM 1295 N N . ALA A 1 173 ? -3.009 11.342 18.691 1.00 85.19 173 ALA A N 1
ATOM 1296 C CA . ALA A 1 173 ? -2.602 12.529 17.939 1.00 85.19 173 ALA A CA 1
ATOM 1297 C C . ALA A 1 173 ? -3.397 12.722 16.634 1.00 85.19 173 ALA A C 1
ATOM 1299 O O . ALA A 1 173 ? -3.468 13.836 16.120 1.00 85.19 173 ALA A O 1
ATOM 1300 N N . ALA A 1 174 ? -4.000 11.655 16.102 1.00 85.25 174 ALA A N 1
ATOM 1301 C CA . ALA A 1 174 ? -4.878 11.714 14.937 1.00 85.25 174 ALA A CA 1
ATOM 1302 C C . ALA A 1 174 ? -6.325 12.130 15.277 1.00 85.25 174 ALA A C 1
ATOM 1304 O O . ALA A 1 174 ? -7.117 12.374 14.366 1.00 85.25 174 ALA A O 1
ATOM 1305 N N . LEU A 1 175 ? -6.693 12.200 16.560 1.00 82.81 175 LEU A N 1
ATOM 1306 C CA . LEU A 1 175 ? -8.046 12.532 17.001 1.00 82.81 175 LEU A CA 1
ATOM 1307 C C . LEU A 1 175 ? -8.175 14.019 17.315 1.00 82.81 175 LEU A C 1
ATOM 1309 O O . LEU A 1 175 ? -7.330 14.617 17.976 1.00 82.81 175 LEU A O 1
ATOM 1313 N N . THR A 1 176 ? -9.302 14.603 16.917 1.00 83.12 176 THR A N 1
ATOM 1314 C CA . THR A 1 176 ? -9.729 15.906 17.429 1.00 83.12 176 THR A CA 1
ATOM 1315 C C . THR A 1 176 ? -10.589 15.683 18.666 1.00 83.12 176 THR A C 1
ATOM 1317 O O . THR A 1 176 ? -11.750 15.288 18.562 1.00 83.12 176 THR A O 1
ATOM 1320 N N . VAL A 1 177 ? -10.012 15.908 19.843 1.00 78.06 177 VAL A N 1
ATOM 1321 C CA . VAL A 1 177 ? -10.740 15.864 21.115 1.00 78.06 177 VAL A CA 1
ATOM 1322 C C . VAL A 1 177 ? -11.235 17.271 21.438 1.00 78.06 177 VAL A C 1
ATOM 1324 O O . VAL A 1 177 ? -10.491 18.237 21.300 1.00 78.06 177 VAL A O 1
ATOM 1327 N N . THR A 1 178 ? -12.499 17.395 21.842 1.00 79.44 178 THR A N 1
ATOM 1328 C CA . THR A 1 178 ? -13.088 18.672 22.271 1.00 79.44 178 THR A CA 1
ATOM 1329 C C . THR A 1 178 ? -13.637 18.526 23.686 1.00 79.44 178 THR A C 1
ATOM 1331 O O . THR A 1 178 ? -14.293 17.531 23.990 1.00 79.44 178 THR A O 1
ATOM 1334 N N . GLY A 1 179 ? -13.349 19.500 24.556 1.00 72.56 179 GLY A N 1
ATOM 1335 C CA . GLY A 1 179 ? -13.890 19.560 25.920 1.00 72.56 179 GLY A CA 1
ATOM 1336 C C . GLY A 1 179 ? -13.280 18.580 26.930 1.00 72.56 179 GLY A C 1
ATOM 1337 O O . GLY A 1 179 ? -13.867 18.385 27.992 1.00 72.56 179 GLY A O 1
ATOM 1338 N N . ALA A 1 180 ? -12.148 17.949 26.609 1.00 75.12 180 ALA A N 1
ATOM 1339 C CA . ALA A 1 180 ? -11.393 17.094 27.521 1.00 75.12 180 ALA A CA 1
ATOM 1340 C C . ALA A 1 180 ? -9.960 16.880 27.016 1.00 75.12 180 ALA A C 1
ATOM 1342 O O . ALA A 1 180 ? -9.710 16.877 25.808 1.00 75.12 180 ALA A O 1
ATOM 1343 N N . VAL A 1 181 ? -9.057 16.564 27.938 1.00 82.94 181 VAL A N 1
ATOM 1344 C CA . VAL A 1 181 ? -7.740 16.002 27.632 1.00 82.94 181 VAL A CA 1
ATOM 1345 C C . VAL A 1 181 ? -7.834 14.487 27.754 1.00 82.94 181 VAL A C 1
ATOM 1347 O O . VAL A 1 181 ? -8.304 13.964 28.759 1.00 82.94 181 VAL A O 1
ATOM 1350 N N . LEU A 1 182 ? -7.393 13.754 26.732 1.00 85.81 182 LEU A N 1
ATOM 1351 C CA . LEU A 1 182 ? -7.302 12.296 26.801 1.00 85.81 182 LEU A CA 1
ATOM 1352 C C . LEU A 1 182 ? -5.860 11.865 27.039 1.00 85.81 182 LEU A C 1
ATOM 1354 O O . LEU A 1 182 ? -4.946 12.336 26.367 1.00 85.81 182 LEU A O 1
ATOM 1358 N N . THR A 1 183 ? -5.662 10.903 27.936 1.00 88.19 183 THR A N 1
ATOM 1359 C CA . THR A 1 183 ? -4.352 10.282 28.170 1.00 88.19 183 THR A CA 1
ATOM 1360 C C . THR A 1 183 ? -4.381 8.792 27.813 1.00 88.19 183 THR A C 1
ATOM 1362 O O . THR A 1 183 ? -5.316 8.082 28.202 1.00 88.19 183 THR A O 1
ATOM 1365 N N . PRO A 1 184 ? -3.397 8.272 27.047 1.00 87.75 184 PRO A N 1
ATOM 1366 C CA . PRO A 1 184 ? -3.332 6.850 26.727 1.00 87.75 184 PRO A CA 1
ATOM 1367 C C . PRO A 1 184 ? -3.162 5.981 27.975 1.00 87.75 184 PRO A C 1
ATOM 1369 O O . PRO A 1 184 ? -2.375 6.286 28.868 1.00 87.75 184 PRO A O 1
ATOM 1372 N N . THR A 1 185 ? -3.847 4.841 28.009 1.00 84.25 185 THR A N 1
ATOM 1373 C CA . THR A 1 185 ? -3.693 3.849 29.082 1.00 84.25 185 THR A CA 1
ATOM 1374 C C . THR A 1 185 ? -2.658 2.783 28.729 1.00 84.25 185 THR A C 1
ATOM 1376 O O . THR A 1 185 ? -2.560 2.348 27.584 1.00 84.25 185 THR A O 1
ATOM 1379 N N . ASN A 1 186 ? -1.956 2.260 29.739 1.00 80.25 186 ASN A N 1
ATOM 1380 C CA . ASN A 1 186 ? -1.012 1.136 29.599 1.00 80.25 186 ASN A CA 1
ATOM 1381 C C . ASN A 1 186 ? -1.700 -0.247 29.586 1.00 80.25 186 ASN A C 1
ATOM 1383 O O . ASN A 1 186 ? -1.121 -1.246 30.013 1.00 80.25 186 ASN A O 1
ATOM 1387 N N . ARG A 1 187 ? -2.972 -0.323 29.178 1.00 73.50 187 ARG A N 1
ATOM 1388 C CA . ARG A 1 187 ? -3.737 -1.580 29.189 1.00 73.50 187 ARG A CA 1
ATOM 1389 C C . ARG A 1 187 ? -3.495 -2.404 27.924 1.00 73.50 187 ARG A C 1
ATOM 1391 O O . ARG A 1 187 ? -3.021 -1.899 26.914 1.00 73.50 187 ARG A O 1
ATOM 1398 N N . SER A 1 188 ? -3.847 -3.692 27.998 1.00 74.19 188 SER A N 1
ATOM 1399 C CA . SER A 1 188 ? -3.758 -4.617 26.863 1.00 74.19 188 SER A CA 1
ATOM 1400 C C . SER A 1 188 ? -4.476 -4.058 25.640 1.00 74.19 188 SER A C 1
ATOM 1402 O O . SER A 1 188 ? -5.653 -3.698 25.715 1.00 74.19 188 SER A O 1
ATOM 1404 N N . THR A 1 189 ? -3.777 -4.062 24.507 1.00 77.25 189 THR A N 1
ATOM 1405 C CA . THR A 1 189 ? -4.319 -3.598 23.234 1.00 77.25 189 THR A CA 1
ATOM 1406 C C . THR A 1 189 ? -5.134 -4.664 22.502 1.00 77.25 189 THR A C 1
ATOM 1408 O O . THR A 1 189 ? -5.554 -4.445 21.374 1.00 77.25 189 THR A O 1
ATOM 1411 N N . LEU A 1 190 ? -5.355 -5.843 23.105 1.00 79.25 190 LEU A N 1
ATOM 1412 C CA . LEU A 1 190 ? -6.041 -6.987 22.480 1.00 79.25 190 LEU A CA 1
ATOM 1413 C C . LEU A 1 190 ? -5.473 -7.338 21.093 1.00 79.25 190 LEU A C 1
ATOM 1415 O O . LEU A 1 190 ? -6.208 -7.473 20.117 1.00 79.25 190 LEU A O 1
ATOM 1419 N N . GLY A 1 191 ? -4.145 -7.449 21.001 1.00 77.81 191 GLY A N 1
ATOM 1420 C CA . GLY A 1 191 ? -3.468 -7.666 19.721 1.00 77.81 191 GLY A CA 1
ATOM 1421 C C . GLY A 1 191 ? -3.579 -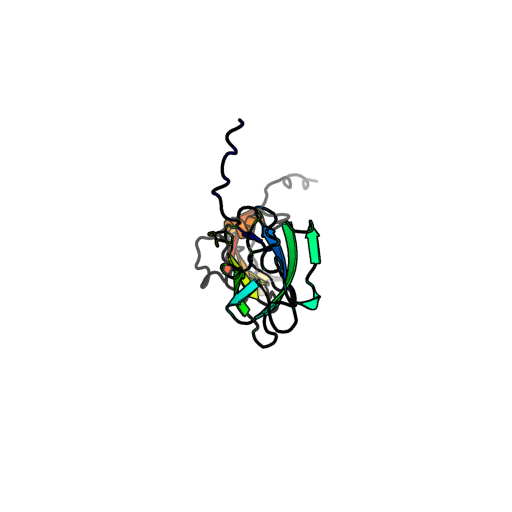6.446 18.809 1.00 77.81 191 GLY A C 1
ATOM 1422 O O . GLY A 1 191 ? -3.850 -6.598 17.622 1.00 77.81 191 GLY A O 1
ATOM 1423 N N . ASN A 1 192 ? -3.403 -5.253 19.386 1.00 83.12 192 ASN A N 1
ATOM 1424 C CA . ASN A 1 192 ? -3.487 -3.952 18.723 1.00 83.12 192 ASN A CA 1
ATOM 1425 C C . ASN A 1 192 ? -4.866 -3.582 18.155 1.00 83.12 192 ASN A C 1
ATOM 1427 O O . ASN A 1 192 ? -4.976 -2.727 17.291 1.00 83.12 192 ASN A O 1
ATOM 1431 N N . ARG A 1 193 ? -5.931 -4.205 18.651 1.00 83.38 193 ARG A N 1
ATOM 1432 C CA . ARG A 1 193 ? -7.319 -3.951 18.241 1.00 83.38 193 ARG A CA 1
ATOM 1433 C C . ARG A 1 193 ? -8.068 -3.009 19.176 1.00 83.38 193 ARG A C 1
ATOM 1435 O O . ARG A 1 193 ? -9.179 -2.607 18.866 1.00 83.38 193 ARG A O 1
ATOM 1442 N N . ARG A 1 194 ? -7.528 -2.685 20.349 1.00 88.56 194 ARG A N 1
ATOM 1443 C CA . ARG A 1 194 ? -8.190 -1.825 21.334 1.00 88.56 194 ARG A CA 1
ATOM 1444 C C . ARG A 1 194 ? -7.213 -0.823 21.924 1.00 88.56 194 ARG A C 1
ATOM 1446 O O . ARG A 1 194 ? -6.141 -1.202 22.376 1.00 88.56 194 ARG A O 1
ATOM 1453 N N . PHE A 1 195 ? -7.628 0.433 21.997 1.00 89.31 195 PHE A N 1
ATOM 1454 C CA . PHE A 1 195 ? -6.853 1.525 22.574 1.00 89.31 195 PHE A CA 1
ATOM 1455 C C . PHE A 1 195 ? -7.713 2.217 23.625 1.00 89.31 195 PHE A C 1
ATOM 1457 O O . PHE A 1 195 ? -8.846 2.608 23.348 1.00 89.31 195 PHE A O 1
ATOM 1464 N N . GLY A 1 196 ? -7.215 2.266 24.859 1.00 89.75 196 GLY A N 1
ATOM 1465 C CA . GLY A 1 196 ? -7.928 2.854 25.989 1.00 89.75 196 GLY A CA 1
ATOM 1466 C C . GLY A 1 196 ? -7.358 4.214 26.360 1.00 89.75 196 GLY A C 1
ATOM 1467 O O . GLY A 1 196 ? -6.134 4.356 26.418 1.00 89.75 196 GLY A O 1
ATOM 1468 N N . TYR A 1 197 ? -8.242 5.148 26.688 1.00 88.75 197 TYR A N 1
ATOM 1469 C CA . TYR A 1 197 ? -7.944 6.512 27.103 1.00 88.75 197 TYR A CA 1
ATOM 1470 C C . TYR A 1 197 ? -8.723 6.867 28.372 1.00 88.75 197 TYR A C 1
ATOM 1472 O O . TYR A 1 197 ? -9.827 6.355 28.589 1.00 88.75 197 TYR A O 1
ATOM 1480 N N . VAL A 1 198 ? -8.153 7.727 29.211 1.00 87.56 198 VAL A N 1
ATOM 1481 C CA . VAL A 1 198 ? -8.844 8.336 30.359 1.00 87.56 198 VAL A CA 1
ATOM 1482 C C . VAL A 1 198 ? -9.033 9.815 30.068 1.00 87.56 198 VAL A C 1
ATOM 1484 O O . VAL A 1 198 ? -8.132 10.433 29.498 1.00 87.56 198 VAL A O 1
ATOM 1487 N N . GLY A 1 199 ? -10.204 10.347 30.414 1.00 77.19 199 GLY A N 1
ATOM 1488 C CA . GLY A 1 199 ? -10.468 11.778 30.343 1.00 77.19 199 GLY A CA 1
ATOM 1489 C C . GLY A 1 199 ? -9.938 12.512 31.569 1.00 77.19 199 GLY A C 1
ATOM 1490 O O . GLY A 1 199 ? -10.113 12.055 32.692 1.00 77.19 199 GLY A O 1
ATOM 1491 N N . GLU A 1 200 ? -9.323 13.660 31.343 1.00 71.69 200 GLU A N 1
ATOM 1492 C CA . GLU A 1 200 ? -9.115 14.704 32.339 1.00 71.69 200 GLU A CA 1
ATOM 1493 C C . GLU A 1 200 ? -9.887 15.939 31.864 1.00 71.69 200 GLU A C 1
ATOM 1495 O O . GLU A 1 200 ? -9.875 16.270 30.671 1.00 71.69 200 GLU A O 1
ATOM 1500 N N . GLN A 1 201 ? -10.619 16.591 32.765 1.00 60.81 201 GLN A N 1
ATOM 1501 C CA . GLN A 1 201 ? -11.287 17.847 32.439 1.00 60.81 201 GLN A CA 1
ATOM 1502 C C . GLN A 1 201 ? -10.249 18.894 32.036 1.00 60.81 201 GLN A C 1
ATOM 1504 O O . GLN A 1 201 ? -9.312 19.174 32.785 1.00 60.81 201 GLN A O 1
ATOM 1509 N N . ASP A 1 202 ? -10.458 19.515 30.875 1.00 54.25 202 ASP A N 1
ATOM 1510 C CA . ASP A 1 202 ? -9.784 20.767 30.553 1.00 54.25 202 ASP A CA 1
ATOM 1511 C C . ASP A 1 202 ? -10.335 21.834 31.500 1.00 54.25 202 ASP A C 1
ATOM 1513 O O . ASP A 1 202 ? -11.450 22.335 31.333 1.00 54.25 202 ASP A O 1
ATOM 1517 N N . ILE A 1 203 ? -9.570 22.165 32.539 1.00 50.38 203 ILE A N 1
ATOM 1518 C CA . ILE A 1 203 ? -9.872 23.292 33.423 1.00 50.38 203 ILE A CA 1
ATOM 1519 C C . ILE A 1 203 ? -9.458 24.573 32.692 1.00 50.38 203 ILE A C 1
ATOM 1521 O O . ILE A 1 203 ? -8.552 25.287 33.115 1.00 50.38 203 ILE A O 1
ATOM 1525 N N . GLU A 1 204 ? -10.113 24.878 31.576 1.00 47.50 204 GLU A N 1
ATOM 1526 C CA . GLU A 1 204 ? -10.013 26.189 30.946 1.00 47.50 204 GLU A CA 1
ATOM 1527 C C . GLU A 1 204 ? -11.373 26.893 31.062 1.00 47.50 204 GLU A C 1
ATOM 1529 O O . GLU A 1 204 ? -12.275 26.743 30.248 1.00 47.50 204 GLU A O 1
ATOM 1534 N N . HIS A 1 205 ? -11.502 27.640 32.167 1.00 46.22 205 HIS A N 1
ATOM 1535 C CA . HIS A 1 205 ? -12.552 28.615 32.491 1.00 46.22 205 HIS A CA 1
ATOM 1536 C C . HIS A 1 205 ? -14.017 28.131 32.530 1.00 46.22 205 HIS A C 1
ATOM 1538 O O . HIS A 1 205 ? -14.827 28.453 31.666 1.00 46.22 205 HIS A O 1
ATOM 1544 N N . SER A 1 206 ? -14.425 27.542 33.660 1.00 41.78 206 SER A N 1
ATOM 1545 C CA . SER A 1 206 ? -15.782 27.771 34.189 1.00 41.78 206 SER A CA 1
ATOM 1546 C C . SER A 1 206 ? -15.831 27.652 35.716 1.00 41.78 206 SER A C 1
ATOM 1548 O O . SER A 1 206 ? -16.507 26.808 36.292 1.00 41.78 206 SER A O 1
ATOM 1550 N N . CYS A 1 207 ? -15.082 28.519 36.393 1.00 46.53 207 CYS A N 1
ATOM 1551 C CA . CYS A 1 207 ? -15.353 28.866 37.784 1.00 46.53 207 CYS A CA 1
ATOM 1552 C C . CYS A 1 207 ? -15.463 30.387 37.851 1.00 46.53 207 CYS A C 1
ATOM 1554 O O . CYS A 1 207 ? -14.436 31.060 37.818 1.00 46.53 207 CYS A O 1
ATOM 1556 N N . CYS A 1 208 ? -16.711 30.868 37.877 1.00 41.16 208 CYS A N 1
ATOM 1557 C CA . CYS A 1 208 ? -17.221 32.158 38.370 1.00 41.16 208 CYS A CA 1
ATOM 1558 C C . CYS A 1 208 ? -18.292 32.712 37.424 1.00 41.16 208 CYS A C 1
ATOM 1560 O O . CYS A 1 208 ? -18.009 33.589 36.624 1.00 41.16 208 CYS A O 1
ATOM 1562 N N . ASP A 1 209 ? -19.516 32.194 37.536 1.00 41.34 209 ASP A N 1
ATOM 1563 C CA . ASP A 1 209 ? -20.732 33.006 37.415 1.00 41.34 209 ASP A CA 1
ATOM 1564 C C . ASP A 1 209 ? -21.913 32.205 37.966 1.00 41.34 209 ASP A C 1
ATOM 1566 O O . ASP A 1 209 ? -22.633 31.538 37.236 1.00 41.34 209 ASP A O 1
ATOM 1570 N N . CYS A 1 210 ? -22.056 32.213 39.294 1.00 36.91 210 CYS A N 1
ATOM 1571 C CA . CYS A 1 210 ? -23.325 31.971 39.988 1.00 36.91 210 CYS A CA 1
ATOM 1572 C C . CYS A 1 210 ? -23.186 32.375 41.468 1.00 36.91 210 CYS A C 1
ATOM 1574 O O . CYS A 1 210 ? -23.238 31.547 42.372 1.00 36.91 210 CYS A O 1
ATOM 1576 N N . CYS A 1 211 ? -23.007 33.675 41.697 1.00 38.34 211 CYS A N 1
ATOM 1577 C CA . CYS A 1 211 ? -23.445 34.340 42.923 1.00 38.34 211 CYS A CA 1
ATOM 1578 C C . CYS A 1 211 ? -24.291 35.549 42.502 1.00 38.34 211 CYS A C 1
ATOM 1580 O O . CYS A 1 211 ? -23.745 36.621 42.246 1.00 38.34 211 CYS A O 1
ATOM 1582 N N . MET A 1 212 ? -25.608 35.361 42.414 1.00 34.91 212 MET A N 1
ATOM 1583 C CA . MET A 1 212 ? -26.609 36.413 42.619 1.00 34.91 212 MET A CA 1
ATOM 1584 C C . MET A 1 212 ? -27.772 35.830 43.409 1.00 34.91 212 MET A C 1
ATOM 1586 O O . MET A 1 212 ? -28.208 34.714 43.050 1.00 34.91 212 MET A O 1
#

pLDDT: mean 85.19, std 14.04, range [34.91, 98.38]

Foldseek 3Di:
DDPDPQDDDWKEKAWDWPDLEELDQKTKIKIFIPFFFPALNAFADDPVDGQKDKDDQKAWDRVQWDCPDPRGMIITMIGGHPVDQWDKIKIAGHFQNGGHPSGHGYDYDPRRIGIHIYGNPPFPWDKDWDFDWDFDQDPNDTDIDRDDPDQQNTKIKTFTPDADPDDLVVVVVPDDDDQWDWDWDPDDCVNNGMTMITTDGPPPDDDDDDDD

Radius of gyration: 27.79 Å; chains: 1; bounding box: 78×49×74 Å